Protein 6J9J (pdb70)

Solvent-accessible surface area: 14033 Å² total

Nearest PDB structures (foldseek):
  6j9j-assembly1_A  TM=1.004E+00  e=2.023E-54  Homo sapiens
  5jjy-assembly1_A  TM=1.003E+00  e=1.342E-52  Homo sapiens
  5jlb-assembly1_A  TM=1.003E+00  e=2.701E-52  Homo sapiens
  7lzd-assembly1_A  TM=9.833E-01  e=8.136E-48  Homo sapiens
  5lss-assembly1_A  TM=9.895E-01  e=6.816E-46  Homo sapiens

Structure (mmCIF, N/CA/C/O backbone):
data_6J9J
#
_entry.id   6J9J
#
_cell.length_a   61.112
_cell.length_b   77.014
_cell.length_c   77.412
_cell.angle_alpha   90.000
_cell.angle_beta   90.000
_cell.angle_gamma   90.000
#
_symmetry.space_group_name_H-M   'P 21 21 21'
#
loop_
_entity.id
_entity.type
_entity.pdbx_description
1 polymer 'Histone-lysine N-methyltransferase SETD2'
2 polymer H3.3S31phK36M(29-42)
3 non-polymer 'ZINC ION'
4 non-polymer S-ADENOSYL-L-HOMOCYSTEINE
5 non-polymer 'THIOCYANATE ION'
6 water water
#
loop_
_atom_site.group_PDB
_atom_site.id
_atom_site.type_symbol
_atom_site.label_atom_id
_atom_site.label_alt_id
_atom_site.label_comp_id
_atom_site.label_asym_id
_atom_site.label_entity_id
_atom_site.label_seq_id
_atom_site.pdbx_PDB_ins_code
_atom_site.Cartn_x
_atom_site.Cartn_y
_atom_site.Cartn_z
_atom_site.occupancy
_atom_site.B_iso_or_equiv
_atom_site.auth_seq_id
_atom_site.auth_comp_id
_atom_site.auth_asym_id
_atom_site.auth_atom_id
_atom_site.pdbx_PDB_model_num
ATOM 1 N N . PRO A 1 1 ? -20.999 -13.455 6.573 1.00 42.90 1447 PRO A N 1
ATOM 2 C CA . PRO A 1 1 ? -21.594 -13.040 5.298 1.00 41.64 1447 PRO A CA 1
ATOM 3 C C . PRO A 1 1 ? -20.640 -12.179 4.472 1.00 42.41 1447 PRO A C 1
ATOM 4 O O . PRO A 1 1 ? -19.978 -11.293 5.025 1.00 36.56 1447 PRO A O 1
ATOM 8 N N . SER A 1 2 ? -20.580 -12.439 3.166 1.00 38.21 1448 SER A N 1
ATOM 9 C CA . SER A 1 2 ? -19.716 -11.682 2.271 1.00 39.00 1448 SER A CA 1
ATOM 10 C C . SER A 1 2 ? -20.295 -11.726 0.862 1.00 41.49 1448 SER A C 1
ATOM 11 O O . SER A 1 2 ? -21.048 -12.636 0.504 1.00 40.35 1448 SER A O 1
ATOM 14 N N . CYS A 1 3 ? -19.944 -10.715 0.068 1.00 32.97 1449 CYS A N 1
ATOM 15 C CA . CYS A 1 3 ? -20.412 -10.613 -1.303 1.00 33.16 1449 CYS A CA 1
ATOM 16 C C . CYS A 1 3 ? -19.293 -10.044 -2.162 1.00 38.60 1449 CYS A C 1
ATOM 17 O O . CYS A 1 3 ? -18.358 -9.413 -1.662 1.00 33.24 1449 CYS A O 1
ATOM 20 N N . VAL A 1 4 ? -19.387 -10.283 -3.464 1.00 34.58 1450 VAL A N 1
ATOM 21 C CA . VAL A 1 4 ? -18.386 -9.809 -4.392 1.00 34.60 1450 VAL A CA 1
ATOM 22 C C . VAL A 1 4 ? -18.930 -8.619 -5.147 1.00 35.03 1450 VAL A C 1
ATOM 23 O O . VAL A 1 4 ? -20.119 -8.291 -5.093 1.00 34.56 1450 VAL A O 1
ATOM 27 N N . MET A 1 5 ? -18.053 -7.929 -5.880 1.00 34.38 1451 MET A N 1
ATOM 28 C CA . MET A 1 5 ? -18.427 -6.651 -6.464 1.00 38.72 1451 MET A CA 1
ATOM 29 C C . MET A 1 5 ? -19.545 -6.783 -7.495 1.00 35.86 1451 MET A C 1
ATOM 30 O O . MET A 1 5 ? -20.388 -5.887 -7.610 1.00 35.27 1451 MET A O 1
ATOM 35 N N . ASP A 1 6 ? -19.577 -7.884 -8.251 1.00 43.53 1452 ASP A N 1
ATOM 36 C CA . ASP A 1 6 ? -20.628 -8.061 -9.249 1.00 36.57 1452 ASP A CA 1
ATOM 37 C C . ASP A 1 6 ? -22.018 -8.181 -8.621 1.00 39.03 1452 ASP A C 1
ATOM 38 O O . ASP A 1 6 ? -23.016 -7.933 -9.304 1.00 37.28 1452 ASP A O 1
ATOM 43 N N . ASP A 1 7 ? -22.107 -8.533 -7.334 1.00 35.51 1453 ASP A N 1
ATOM 44 C CA . ASP A 1 7 ? -23.409 -8.623 -6.675 1.00 35.66 1453 ASP A CA 1
ATOM 45 C C . ASP A 1 7 ? -24.129 -7.279 -6.587 1.00 33.57 1453 ASP A C 1
ATOM 46 O O . ASP A 1 7 ? -25.353 -7.253 -6.412 1.00 38.14 1453 ASP A O 1
ATOM 51 N N . PHE A 1 8 ? -23.409 -6.165 -6.692 1.00 33.01 1454 PHE A N 1
ATOM 52 C CA . PHE A 1 8 ? -24.013 -4.846 -6.583 1.00 30.49 1454 PHE A CA 1
ATOM 53 C C . PHE A 1 8 ? -24.521 -4.308 -7.913 1.00 31.84 1454 PHE A C 1
ATOM 54 O O . PHE A 1 8 ? -25.068 -3.201 -7.948 1.00 31.21 1454 PHE A O 1
ATOM 62 N N . ARG A 1 9 ? -24.363 -5.074 -8.999 1.00 35.45 1455 ARG A N 1
ATOM 63 C CA . ARG A 1 9 ? -24.730 -4.631 -10.339 1.00 39.82 1455 ARG A CA 1
ATOM 64 C C . ARG A 1 9 ? -26.210 -4.807 -10.642 1.00 41.78 1455 ARG A C 1
ATOM 65 O O . ARG A 1 9 ? -26.720 -4.160 -11.564 1.00 39.91 1455 ARG A O 1
ATOM 73 N N . ASP A 1 10 ? -26.906 -5.659 -9.888 1.00 38.34 1456 ASP A N 1
ATOM 74 C CA . ASP A 1 10 ? -28.324 -5.932 -10.098 1.00 42.95 1456 ASP A CA 1
ATOM 75 C C . ASP A 1 10 ? -29.116 -5.386 -8.916 1.00 43.49 1456 ASP A C 1
ATOM 76 O O . ASP A 1 10 ? -29.124 -5.999 -7.837 1.00 42.12 1456 ASP A O 1
ATOM 81 N N . PRO A 1 11 ? -29.806 -4.251 -9.066 1.00 42.32 1457 PRO A N 1
ATOM 82 C CA . PRO A 1 11 ? -30.466 -3.641 -7.897 1.00 42.99 1457 PRO A CA 1
ATOM 83 C C . PRO A 1 11 ? -31.556 -4.498 -7.272 1.00 43.91 1457 PRO A C 1
ATOM 84 O O . PRO A 1 11 ? -31.702 -4.494 -6.042 1.00 42.75 1457 PRO A O 1
ATOM 88 N N . GLN A 1 12 ? -32.328 -5.242 -8.067 1.00 46.97 1458 GLN A N 1
ATOM 89 C CA . GLN A 1 12 ? -33.442 -5.991 -7.488 1.00 46.64 1458 GLN A CA 1
ATOM 90 C C . GLN A 1 12 ? -32.951 -7.183 -6.680 1.00 44.10 1458 GLN A C 1
ATOM 91 O O . GLN A 1 12 ? -33.452 -7.448 -5.579 1.00 48.83 1458 GLN A O 1
ATOM 97 N N . ARG A 1 13 ? -31.972 -7.922 -7.207 1.00 37.68 1459 ARG A N 1
ATOM 98 C CA . ARG A 1 13 ? -31.408 -9.039 -6.459 1.00 38.87 1459 ARG A CA 1
ATOM 99 C C . ARG A 1 13 ? -30.655 -8.548 -5.227 1.00 39.93 1459 ARG A C 1
ATOM 100 O O . ARG A 1 13 ? -30.696 -9.185 -4.169 1.00 37.09 1459 ARG A O 1
ATOM 108 N N . TRP A 1 14 ? -29.959 -7.417 -5.354 1.00 38.73 1460 TRP A N 1
ATOM 109 C CA . TRP A 1 14 ? -29.271 -6.819 -4.213 1.00 36.41 1460 TRP A CA 1
ATOM 110 C C . TRP A 1 14 ? -30.260 -6.479 -3.105 1.00 32.81 1460 TRP A C 1
ATOM 111 O O . TRP A 1 14 ? -30.068 -6.861 -1.945 1.00 35.83 1460 TRP A O 1
ATOM 122 N N . LYS A 1 15 ? -31.339 -5.775 -3.453 1.00 36.82 1461 LYS A N 1
ATOM 123 C CA . LYS A 1 15 ? -32.340 -5.408 -2.454 1.00 40.04 1461 LYS A CA 1
ATOM 124 C C . LYS A 1 15 ? -32.932 -6.628 -1.759 1.00 43.57 1461 LYS A C 1
ATOM 125 O O . LYS A 1 15 ? -33.258 -6.562 -0.568 1.00 44.66 1461 LYS A O 1
ATOM 131 N N . GLU A 1 16 ? -33.088 -7.744 -2.477 1.00 44.91 1462 GLU A N 1
ATOM 132 C CA . GLU A 1 16 ? -33.573 -8.962 -1.834 1.00 46.10 1462 GLU A CA 1
ATOM 133 C C . GLU A 1 16 ? -32.524 -9.539 -0.894 1.00 45.24 1462 GLU A C 1
ATOM 134 O O . GLU A 1 16 ? -32.840 -9.936 0.236 1.00 44.51 1462 GLU A O 1
ATOM 140 N N . CYS A 1 17 ? -31.269 -9.599 -1.345 1.00 38.36 1463 CYS A N 1
ATOM 141 C CA . CYS A 1 17 ? -30.205 -10.110 -0.491 1.00 38.87 1463 CYS A CA 1
ATOM 142 C C . CYS A 1 17 ? -30.058 -9.251 0.757 1.00 39.87 1463 CYS A C 1
ATOM 143 O O . CYS A 1 17 ? -29.802 -9.771 1.849 1.00 38.29 1463 CYS A O 1
ATOM 146 N N . ALA A 1 18 ? -30.231 -7.935 0.614 1.00 36.24 1464 ALA A N 1
ATOM 147 C CA . ALA A 1 18 ? -30.151 -7.044 1.766 1.00 39.38 1464 ALA A CA 1
ATOM 148 C C . ALA A 1 18 ? -31.238 -7.362 2.786 1.00 44.42 1464 ALA A C 1
ATOM 149 O O . ALA A 1 18 ? -30.997 -7.308 3.999 1.00 42.59 1464 ALA A O 1
ATOM 151 N N . LYS A 1 19 ? -32.435 -7.719 2.317 1.00 46.76 1465 LYS A N 1
ATOM 152 C CA . LYS A 1 19 ? -33.526 -7.999 3.246 1.00 48.51 1465 LYS A CA 1
ATOM 153 C C . LYS A 1 19 ? -33.251 -9.242 4.080 1.00 46.05 1465 LYS A C 1
ATOM 154 O O . LYS A 1 19 ? -33.755 -9.352 5.203 1.00 47.59 1465 LYS A O 1
ATOM 160 N N . GLN A 1 20 ? -32.449 -10.172 3.565 1.00 44.08 1466 GLN A N 1
ATOM 161 C CA . GLN A 1 20 ? -32.066 -11.363 4.309 1.00 47.73 1466 GLN A CA 1
ATOM 162 C C . GLN A 1 20 ? -30.705 -11.233 4.990 1.00 45.84 1466 GLN A C 1
ATOM 163 O O . GLN A 1 20 ? -30.155 -12.239 5.449 1.00 45.87 1466 GLN A O 1
ATOM 169 N N . GLY A 1 21 ? -30.146 -10.023 5.057 1.00 42.36 1467 GLY A N 1
ATOM 170 C CA . GLY A 1 21 ? -28.899 -9.817 5.770 1.00 38.54 1467 GLY A CA 1
ATOM 171 C C . GLY A 1 21 ? -27.663 -10.324 5.066 1.00 40.21 1467 GLY A C 1
ATOM 172 O O . GLY A 1 21 ? -26.619 -10.484 5.708 1.00 37.11 1467 GLY A O 1
ATOM 173 N N . LYS A 1 22 ? -27.743 -10.574 3.759 1.00 37.50 1468 LYS A N 1
ATOM 174 C CA . LYS A 1 22 ? -26.632 -11.120 2.990 1.00 36.90 1468 LYS A CA 1
ATOM 175 C C . LYS A 1 22 ? -25.836 -10.056 2.259 1.00 34.40 1468 LYS A C 1
ATOM 176 O O . LYS A 1 22 ? -24.756 -10.355 1.736 1.00 36.43 1468 LYS A O 1
ATOM 182 N N . MET A 1 23 ? -26.345 -8.838 2.197 1.00 36.83 1469 MET A N 1
ATOM 183 C CA . MET A 1 23 ? -25.666 -7.716 1.571 1.00 29.90 1469 MET A CA 1
ATOM 184 C C . MET A 1 23 ? -25.980 -6.484 2.397 1.00 31.95 1469 MET A C 1
ATOM 185 O O . MET A 1 23 ? -26.971 -6.446 3.125 1.00 31.27 1469 MET A O 1
ATOM 190 N N . PRO A 1 24 ? -25.131 -5.455 2.316 1.00 29.66 1470 PRO A N 1
ATOM 191 C CA . PRO A 1 24 ? -25.446 -4.203 3.008 1.00 27.90 1470 PRO A CA 1
ATOM 192 C C . PRO A 1 24 ? -26.638 -3.517 2.359 1.00 30.97 1470 PRO A C 1
ATOM 193 O O . PRO A 1 24 ? -27.098 -3.886 1.276 1.00 30.86 1470 PRO A O 1
ATOM 197 N N . CYS A 1 25 ? -27.145 -2.505 3.057 1.00 30.20 1471 CYS A N 1
ATOM 198 C CA . CYS A 1 25 ? -28.292 -1.745 2.579 1.00 31.41 1471 CYS A CA 1
ATOM 199 C C . CYS A 1 25 ? -28.017 -1.147 1.205 1.00 30.89 1471 CYS A C 1
ATOM 200 O O . CYS A 1 25 ? -26.876 -0.827 0.856 1.00 31.88 1471 CYS A O 1
ATOM 203 N N . TYR A 1 26 ? -29.082 -0.997 0.424 1.00 32.47 1472 TYR A N 1
ATOM 204 C CA . TYR A 1 26 ? -28.965 -0.498 -0.941 1.00 29.61 1472 TYR A CA 1
ATOM 205 C C . TYR A 1 26 ? -28.518 0.964 -0.963 1.00 28.90 1472 TYR A C 1
ATOM 206 O O . TYR A 1 26 ? -28.881 1.758 -0.091 1.00 28.91 1472 TYR A O 1
ATOM 215 N N . PHE A 1 27 ? -27.700 1.305 -1.959 1.00 29.50 1473 PHE A N 1
ATOM 216 C CA . PHE A 1 27 ? -27.366 2.684 -2.301 1.00 29.64 1473 PHE A CA 1
ATOM 217 C C . PHE A 1 27 ? -27.246 2.770 -3.819 1.00 29.55 1473 PHE A C 1
ATOM 218 O O . PHE A 1 27 ? -27.222 1.750 -4.511 1.00 30.02 1473 PHE A O 1
ATOM 226 N N . ASP A 1 28 ? -27.139 3.994 -4.340 1.00 25.56 1474 ASP A N 1
ATOM 227 C CA . ASP A 1 28 ? -27.028 4.196 -5.785 1.00 30.20 1474 ASP A CA 1
ATOM 228 C C . ASP A 1 28 ? -25.580 4.012 -6.218 1.00 29.76 1474 ASP A C 1
ATOM 229 O O . ASP A 1 28 ? -24.716 4.829 -5.882 1.00 29.24 1474 ASP A O 1
ATOM 234 N N . LEU A 1 29 ? -25.320 2.969 -7.002 1.00 26.13 1475 LEU A N 1
ATOM 235 C CA . LEU A 1 29 ? -23.972 2.670 -7.465 1.00 26.06 1475 LEU A CA 1
ATOM 236 C C . LEU A 1 29 ? -23.617 3.574 -8.647 1.00 29.93 1475 LEU A C 1
ATOM 237 O O . LEU A 1 29 ? -24.296 3.551 -9.681 1.00 32.06 1475 LEU A O 1
ATOM 242 N N . ILE A 1 30 ? -22.550 4.364 -8.507 1.00 23.03 1476 ILE A N 1
ATOM 243 C CA . ILE A 1 30 ? -22.114 5.272 -9.561 1.00 25.41 1476 ILE A CA 1
ATOM 244 C C . ILE A 1 30 ? -20.688 4.939 -9.990 1.00 27.81 1476 ILE A C 1
ATOM 245 O O . ILE A 1 30 ? -19.908 4.340 -9.245 1.00 30.43 1476 ILE A O 1
ATOM 250 N N . GLU A 1 31 ? -20.362 5.329 -11.226 1.00 32.28 1477 GLU A N 1
ATOM 251 C CA . GLU A 1 31 ? -19.057 5.067 -11.823 1.00 33.11 1477 GLU A CA 1
ATOM 252 C C . GLU A 1 31 ? -18.088 6.238 -11.697 1.00 32.77 1477 GLU A C 1
ATOM 253 O O . GLU A 1 31 ? -16.891 6.057 -11.953 1.00 34.33 1477 GLU A O 1
ATOM 259 N N . GLU A 1 32 ? -18.571 7.426 -11.340 1.00 31.09 1478 GLU A N 1
ATOM 260 C CA . GLU A 1 32 ? -17.704 8.584 -11.157 1.00 27.38 1478 GLU A CA 1
ATOM 261 C C . GLU A 1 32 ? -18.465 9.626 -10.349 1.00 24.79 1478 GLU A C 1
ATOM 262 O O . GLU A 1 32 ? -19.680 9.522 -10.162 1.00 25.86 1478 GLU A O 1
ATOM 268 N N . ASN A 1 33 ? -17.734 10.625 -9.859 1.00 22.50 1479 ASN A N 1
ATOM 269 C CA . ASN A 1 33 ? -18.345 11.620 -8.981 1.00 22.74 1479 ASN A CA 1
ATOM 270 C C . ASN A 1 33 ? -19.438 12.399 -9.698 1.00 26.21 1479 ASN A C 1
ATOM 271 O O . ASN A 1 33 ? -19.329 12.714 -10.888 1.00 25.82 1479 ASN A O 1
ATOM 276 N N . VAL A 1 34 ? -20.496 12.711 -8.954 1.00 25.29 1480 VAL A N 1
ATOM 277 C CA . VAL A 1 34 ? -21.621 13.514 -9.433 1.00 26.60 1480 VAL A CA 1
ATOM 278 C C . VAL A 1 34 ? -21.606 14.829 -8.663 1.00 26.97 1480 VAL A C 1
ATOM 279 O O . VAL A 1 34 ? -21.715 14.831 -7.431 1.00 27.91 1480 VAL A O 1
ATOM 283 N N . TYR A 1 35 ? -21.476 15.947 -9.378 1.00 25.55 1481 TYR A N 1
ATOM 284 C CA . TYR A 1 35 ? -21.428 17.265 -8.758 1.00 29.00 1481 TYR A CA 1
ATOM 285 C C . TYR A 1 35 ? -22.838 17.818 -8.586 1.00 31.97 1481 TYR A C 1
ATOM 286 O O . TYR A 1 35 ? -23.566 17.988 -9.567 1.00 32.82 1481 TYR A O 1
ATOM 295 N N . LEU A 1 36 ? -23.219 18.104 -7.339 1.00 30.22 1482 LEU A N 1
ATOM 296 C CA . LEU A 1 36 ? -24.497 18.767 -7.101 1.00 30.47 1482 LEU A CA 1
ATOM 297 C C . LEU A 1 36 ? -24.528 20.136 -7.765 1.00 33.42 1482 LEU A C 1
ATOM 298 O O . LEU A 1 36 ? -25.564 20.563 -8.290 1.00 37.04 1482 LEU A O 1
ATOM 303 N N . THR A 1 37 ? -23.400 20.835 -7.752 1.00 32.49 1483 THR A N 1
ATOM 304 C CA . THR A 1 37 ? -23.241 22.106 -8.447 1.00 38.31 1483 THR A CA 1
ATOM 305 C C . THR A 1 37 ? -21.971 22.015 -9.278 1.00 39.49 1483 THR A C 1
ATOM 306 O O . THR A 1 37 ? -20.873 21.901 -8.721 1.00 35.89 1483 THR A O 1
ATOM 310 N N . GLU A 1 38 ? -22.117 22.050 -10.601 1.00 39.92 1484 GLU A N 1
ATOM 311 C CA . GLU A 1 38 ? -20.947 22.025 -11.469 1.00 43.01 1484 GLU A CA 1
ATOM 312 C C . GLU A 1 38 ? -20.083 23.252 -11.214 1.00 41.94 1484 GLU A C 1
ATOM 313 O O . GLU A 1 38 ? -20.581 24.344 -10.933 1.00 41.06 1484 GLU A O 1
ATOM 319 N N . ARG A 1 39 ? -18.769 23.057 -11.289 1.00 40.23 1485 ARG A N 1
ATOM 320 C CA . ARG A 1 39 ? -17.804 24.101 -10.986 1.00 42.46 1485 ARG A CA 1
ATOM 321 C C . ARG A 1 39 ? -17.060 24.529 -12.247 1.00 48.09 1485 ARG A C 1
ATOM 322 O O . ARG A 1 39 ? -16.972 23.786 -13.229 1.00 51.00 1485 ARG A O 1
ATOM 330 N N . ALA A 1 40 ? -16.519 25.744 -12.201 1.00 51.18 1486 ALA A N 1
ATOM 331 C CA . ALA A 1 40 ? -15.687 26.265 -13.283 1.00 53.88 1486 ALA A CA 1
ATOM 332 C C . ALA A 1 40 ? -14.413 25.432 -13.430 1.00 55.98 1486 ALA A C 1
ATOM 333 O O . ALA A 1 40 ? -13.900 24.887 -12.449 1.00 55.78 1486 ALA A O 1
ATOM 335 N N . MET A 1 51 ? -2.065 17.525 -21.536 1.00 46.64 1497 MET A N 1
ATOM 336 C CA . MET A 1 51 ? -1.307 16.923 -20.417 1.00 51.90 1497 MET A CA 1
ATOM 337 C C . MET A 1 51 ? -0.841 15.542 -20.875 1.00 45.59 1497 MET A C 1
ATOM 338 O O . MET A 1 51 ? -1.241 14.562 -20.277 1.00 47.18 1497 MET A O 1
ATOM 343 N N . GLN A 1 52 ? -0.036 15.495 -21.930 1.00 46.02 1498 GLN A N 1
ATOM 344 C CA . GLN A 1 52 ? 0.475 14.217 -22.463 1.00 44.92 1498 GLN A CA 1
ATOM 345 C C . GLN A 1 52 ? 1.860 13.981 -21.874 1.00 43.04 1498 GLN A C 1
ATOM 346 O O . GLN A 1 52 ? 2.625 14.917 -21.787 1.00 43.84 1498 GLN A O 1
ATOM 352 N N . CYS A 1 53 ? 2.100 12.776 -21.397 1.00 32.31 1499 CYS A N 1
ATOM 353 C CA . CYS A 1 53 ? 3.399 12.457 -20.826 1.00 33.38 1499 CYS A CA 1
ATOM 354 C C . CYS A 1 53 ? 4.469 12.437 -21.920 1.00 33.30 1499 CYS A C 1
ATOM 355 O O . CYS A 1 53 ? 4.221 12.744 -23.090 1.00 37.44 1499 CYS A O 1
ATOM 358 N N . GLU A 1 54 ? 5.684 12.052 -21.532 1.00 35.73 1500 GLU A N 1
ATOM 359 C CA . GLU A 1 54 ? 6.808 12.007 -22.458 1.00 40.04 1500 GLU A CA 1
ATOM 360 C C . GLU A 1 54 ? 7.352 10.598 -22.629 1.00 36.63 1500 GLU A C 1
ATOM 361 O O . GLU A 1 54 ? 8.505 10.430 -23.032 1.00 38.38 1500 GLU A O 1
ATOM 367 N N . CYS A 1 55 ? 6.548 9.579 -22.336 1.00 34.37 1501 CYS A N 1
ATOM 368 C CA . CYS A 1 55 ? 7.010 8.208 -22.473 1.00 32.76 1501 CYS A CA 1
ATOM 369 C C . CYS A 1 55 ? 7.166 7.855 -23.943 1.00 35.49 1501 CYS A C 1
ATOM 370 O O . CYS A 1 55 ? 6.374 8.283 -24.787 1.00 36.21 1501 CYS A O 1
ATOM 373 N N . THR A 1 56 ? 8.192 7.069 -24.245 1.00 41.16 1502 THR A N 1
ATOM 374 C CA . THR A 1 56 ? 8.391 6.602 -25.613 1.00 40.80 1502 THR A CA 1
ATOM 375 C C . THR A 1 56 ? 7.470 5.415 -25.880 1.00 37.56 1502 THR A C 1
ATOM 376 O O . THR A 1 56 ? 7.440 4.473 -25.082 1.00 41.34 1502 THR A O 1
ATOM 380 N N . PRO A 1 57 ? 6.703 5.432 -26.970 1.00 36.94 1503 PRO A N 1
ATOM 381 C CA . PRO A 1 57 ? 5.761 4.331 -27.227 1.00 35.27 1503 PRO A CA 1
ATOM 382 C C . PRO A 1 57 ? 6.480 2.994 -27.301 1.00 42.26 1503 PRO A C 1
ATOM 383 O O . PRO A 1 57 ? 7.521 2.864 -27.949 1.00 38.95 1503 PRO A O 1
ATOM 387 N N . LEU A 1 58 ? 5.917 2.001 -26.616 1.00 37.12 1504 LEU A N 1
ATOM 388 C CA . LEU A 1 58 ? 6.424 0.642 -26.723 1.00 41.58 1504 LEU A CA 1
ATOM 389 C C . LEU A 1 58 ? 6.212 0.118 -28.137 1.00 43.83 1504 LEU A C 1
ATOM 390 O O . LEU A 1 58 ? 5.192 0.398 -28.775 1.00 41.22 1504 LEU A O 1
ATOM 395 N N . SER A 1 59 ? 7.186 -0.641 -28.627 1.00 43.82 1505 SER A N 1
ATOM 396 C CA . SER A 1 59 ? 7.002 -1.386 -29.859 1.00 46.84 1505 SER A CA 1
ATOM 397 C C . SER A 1 59 ? 6.126 -2.609 -29.595 1.00 44.67 1505 SER A C 1
ATOM 398 O O . SER A 1 59 ? 5.891 -3.006 -28.450 1.00 42.04 1505 SER A O 1
ATOM 401 N N . LYS A 1 60 ? 5.651 -3.227 -30.681 1.00 47.50 1506 LYS A N 1
ATOM 402 C CA . LYS A 1 60 ? 4.826 -4.419 -30.520 1.00 46.12 1506 LYS A CA 1
ATOM 403 C C . LYS A 1 60 ? 5.609 -5.553 -29.870 1.00 44.22 1506 LYS A C 1
ATOM 404 O O . LYS A 1 60 ? 5.035 -6.354 -29.124 1.00 42.38 1506 LYS A O 1
ATOM 410 N N . ASP A 1 61 ? 6.923 -5.610 -30.095 1.00 46.11 1507 ASP A N 1
ATOM 411 C CA . ASP A 1 61 ? 7.720 -6.666 -29.477 1.00 47.23 1507 ASP A CA 1
ATOM 412 C C . ASP A 1 61 ? 7.931 -6.410 -27.989 1.00 44.92 1507 ASP A C 1
ATOM 413 O O . ASP A 1 61 ? 7.956 -7.354 -27.188 1.00 42.13 1507 ASP A O 1
ATOM 418 N N . GLU A 1 62 ? 8.087 -5.145 -27.596 1.00 41.62 1508 GLU A N 1
ATOM 419 C CA . GLU A 1 62 ? 8.189 -4.845 -26.172 1.00 43.56 1508 GLU A CA 1
ATOM 420 C C . GLU A 1 62 ? 6.877 -5.141 -25.458 1.00 41.24 1508 GLU A C 1
ATOM 421 O O . GLU A 1 62 ? 6.878 -5.684 -24.348 1.00 38.89 1508 GLU A O 1
ATOM 427 N N . ARG A 1 63 ? 5.748 -4.797 -26.087 1.00 41.08 1509 ARG A N 1
ATOM 428 C CA . ARG A 1 63 ? 4.443 -5.173 -25.550 1.00 38.92 1509 ARG A CA 1
ATOM 429 C C . ARG A 1 63 ? 4.348 -6.683 -25.358 1.00 37.82 1509 ARG A C 1
ATOM 430 O O . ARG A 1 63 ? 3.900 -7.165 -24.309 1.00 38.03 1509 ARG A O 1
ATOM 438 N N . ALA A 1 64 ? 4.791 -7.450 -26.359 1.00 41.36 1510 ALA A N 1
ATOM 439 C CA . ALA A 1 64 ? 4.685 -8.903 -26.281 1.00 36.47 1510 ALA A CA 1
ATOM 440 C C . ALA A 1 64 ? 5.600 -9.490 -25.216 1.00 39.41 1510 ALA A C 1
ATOM 441 O O . ALA A 1 64 ? 5.265 -10.518 -24.615 1.00 40.18 1510 ALA A O 1
ATOM 443 N N . GLN A 1 65 ? 6.751 -8.862 -24.965 1.00 44.95 1511 GLN A N 1
ATOM 444 C CA . GLN A 1 65 ? 7.686 -9.377 -23.970 1.00 45.60 1511 GLN A CA 1
ATOM 445 C C . GLN A 1 65 ? 7.339 -8.969 -22.547 1.00 46.05 1511 GLN A C 1
ATOM 446 O O . GLN A 1 65 ? 8.069 -9.339 -21.621 1.00 51.58 1511 GLN A O 1
ATOM 452 N N . GLY A 1 66 ? 6.260 -8.226 -22.342 1.00 44.16 1512 GLY A N 1
ATOM 453 C CA . GLY A 1 66 ? 5.801 -7.920 -21.007 1.00 41.73 1512 GLY A CA 1
ATOM 454 C C . GLY A 1 66 ? 6.220 -6.579 -20.451 1.00 43.80 1512 GLY A C 1
ATOM 455 O O . GLY A 1 66 ? 5.995 -6.333 -19.261 1.00 37.56 1512 GLY A O 1
ATOM 456 N N . GLU A 1 67 ? 6.817 -5.708 -21.262 1.00 40.13 1513 GLU A N 1
ATOM 457 C CA . GLU A 1 67 ? 7.175 -4.381 -20.784 1.00 41.22 1513 GLU A CA 1
ATOM 458 C C . GLU A 1 67 ? 5.920 -3.572 -20.475 1.00 36.62 1513 GLU A C 1
ATOM 459 O O . GLU A 1 67 ? 4.881 -3.727 -21.121 1.00 35.82 1513 GLU A O 1
ATOM 465 N N . ILE A 1 68 ? 6.026 -2.708 -19.466 1.00 34.61 1514 ILE A N 1
ATOM 466 C CA . ILE A 1 68 ? 4.910 -1.894 -19.000 1.00 30.45 1514 ILE A CA 1
ATOM 467 C C . ILE A 1 68 ? 4.920 -0.557 -19.721 1.00 31.86 1514 ILE A C 1
ATOM 468 O O . ILE A 1 68 ? 5.972 0.072 -19.880 1.00 31.29 1514 ILE A O 1
ATOM 473 N N . ALA A 1 69 ? 3.745 -0.114 -20.155 1.00 29.76 1515 ALA A N 1
ATOM 474 C CA . ALA A 1 69 ? 3.602 1.203 -20.758 1.00 27.14 1515 ALA A CA 1
ATOM 475 C C . ALA A 1 69 ? 3.200 2.203 -19.680 1.00 26.46 1515 ALA A C 1
ATOM 476 O O . ALA A 1 69 ? 2.235 1.971 -18.946 1.00 26.86 1515 ALA A O 1
ATOM 478 N N . CYS A 1 70 ? 3.918 3.308 -19.601 1.00 24.69 1516 CYS A N 1
ATOM 479 C CA . CYS A 1 70 ? 3.632 4.367 -18.613 1.00 26.03 1516 CYS A CA 1
ATOM 480 C C . CYS A 1 70 ? 3.727 3.790 -17.202 1.00 27.99 1516 CYS A C 1
ATOM 481 O O . CYS A 1 70 ? 2.823 3.928 -16.422 1.00 25.39 1516 CYS A O 1
ATOM 484 N N . GLY A 1 71 ? 4.875 3.210 -16.917 1.00 30.00 1517 GLY A N 1
ATOM 485 C CA . GLY A 1 71 ? 5.147 2.607 -15.612 1.00 30.00 1517 GLY A CA 1
ATOM 486 C C . GLY A 1 71 ? 5.671 3.595 -14.594 1.00 30.00 1517 GLY A C 1
ATOM 487 O O . GLY A 1 71 ? 5.312 4.736 -14.619 1.00 30.00 1517 GLY A O 1
ATOM 488 N N . GLU A 1 72 ? 6.611 3.145 -13.781 1.00 32.57 1518 GLU A N 1
ATOM 489 C CA . GLU A 1 72 ? 7.175 3.943 -12.667 1.00 39.98 1518 GLU A CA 1
ATOM 490 C C . GLU A 1 72 ? 7.859 5.238 -13.125 1.00 37.67 1518 GLU A C 1
ATOM 491 O O . GLU A 1 72 ? 7.918 6.132 -12.328 1.00 41.23 1518 GLU A O 1
ATOM 497 N N . ASP A 1 73 ? 8.360 5.320 -14.348 1.00 33.94 1519 ASP A N 1
ATOM 498 C CA . ASP A 1 73 ? 9.049 6.539 -14.816 1.00 36.71 1519 ASP A CA 1
ATOM 499 C C . ASP A 1 73 ? 8.123 7.475 -15.594 1.00 32.76 1519 ASP A C 1
ATOM 500 O O . ASP A 1 73 ? 8.627 8.442 -16.061 1.00 36.67 1519 ASP A O 1
ATOM 505 N N . CYS A 1 74 ? 6.840 7.168 -15.744 1.00 31.06 1520 CYS A N 1
ATOM 506 C CA . CYS A 1 74 ? 5.936 8.066 -16.449 1.00 28.77 1520 CYS A CA 1
ATOM 507 C C . CYS A 1 74 ? 5.821 9.396 -15.713 1.00 29.52 1520 CYS A C 1
ATOM 508 O O . CYS A 1 74 ? 5.565 9.428 -14.508 1.00 28.38 1520 CYS A O 1
ATOM 511 N N . LEU A 1 75 ? 6.000 10.496 -16.448 1.00 30.73 1521 LEU A N 1
ATOM 512 C CA . LEU A 1 75 ? 5.938 11.814 -15.824 1.00 30.50 1521 LEU A CA 1
ATOM 513 C C . LEU A 1 75 ? 4.553 12.114 -15.258 1.00 30.21 1521 LEU A C 1
ATOM 514 O O . LEU A 1 75 ? 4.438 12.741 -14.201 1.00 29.48 1521 LEU A O 1
ATOM 519 N N . ASN A 1 76 ? 3.486 11.671 -15.932 1.00 27.70 1522 ASN A N 1
ATOM 520 C CA . ASN A 1 76 ? 2.144 11.903 -15.396 1.00 24.53 1522 ASN A CA 1
ATOM 521 C C . ASN A 1 76 ? 1.922 11.108 -14.114 1.00 22.41 1522 ASN A C 1
ATOM 522 O O . ASN A 1 76 ? 1.455 11.652 -13.101 1.00 22.56 1522 ASN A O 1
ATOM 527 N N . ARG A 1 77 ? 2.250 9.812 -14.146 1.00 22.15 1523 ARG A N 1
ATOM 528 C CA . ARG A 1 77 ? 2.092 8.962 -12.969 1.00 21.40 1523 ARG A CA 1
ATOM 529 C C . ARG A 1 77 ? 2.848 9.535 -11.772 1.00 25.50 1523 ARG A C 1
ATOM 530 O O . ARG A 1 77 ? 2.328 9.558 -10.651 1.00 24.76 1523 ARG A O 1
ATOM 538 N N . LEU A 1 78 ? 4.065 10.036 -12.004 1.00 26.51 1524 LEU A N 1
ATOM 539 C CA . LEU A 1 78 ? 4.874 10.571 -10.913 1.00 26.92 1524 LEU A CA 1
ATOM 540 C C . LEU A 1 78 ? 4.204 11.757 -10.226 1.00 26.44 1524 LEU A C 1
ATOM 541 O O . LEU A 1 78 ? 4.381 11.956 -9.015 1.00 29.75 1524 LEU A O 1
ATOM 546 N N . LEU A 1 79 ? 3.418 12.539 -10.963 1.00 23.46 1525 LEU A N 1
ATOM 547 C CA . LEU A 1 79 ? 2.689 13.670 -10.404 1.00 25.71 1525 LEU A CA 1
ATOM 548 C C . LEU A 1 79 ? 1.238 13.326 -10.079 1.00 23.75 1525 LEU A C 1
ATOM 549 O O . LEU A 1 79 ? 0.430 14.231 -9.851 1.00 20.90 1525 LEU A O 1
ATOM 554 N N . MET A 1 80 ? 0.903 12.035 -10.041 1.00 21.18 1526 MET A N 1
ATOM 555 C CA . MET A 1 80 ? -0.458 11.581 -9.736 1.00 20.35 1526 MET A CA 1
ATOM 556 C C . MET A 1 80 ? -1.469 12.215 -10.693 1.00 20.42 1526 MET A C 1
ATOM 557 O O . MET A 1 80 ? -2.526 12.721 -10.305 1.00 20.16 1526 MET A O 1
ATOM 562 N N . ILE A 1 81 ? -1.124 12.152 -11.977 1.00 17.70 1527 ILE A N 1
ATOM 563 C CA . ILE A 1 81 ? -1.976 12.570 -13.085 1.00 18.02 1527 ILE A CA 1
ATOM 564 C C . ILE A 1 81 ? -2.172 11.358 -13.982 1.00 19.10 1527 ILE A C 1
ATOM 565 O O . ILE A 1 81 ? -1.190 10.707 -14.350 1.00 20.75 1527 ILE A O 1
ATOM 570 N N . GLU A 1 82 ? -3.420 11.054 -14.329 1.00 18.99 1528 GLU A N 1
ATOM 571 C CA . GLU A 1 82 ? -3.664 9.942 -15.241 1.00 18.64 1528 GLU A CA 1
ATOM 572 C C . GLU A 1 82 ? -3.548 10.408 -16.684 1.00 19.98 1528 GLU A C 1
ATOM 573 O O . GLU A 1 82 ? -3.802 11.575 -17.002 1.00 19.23 1528 GLU A O 1
ATOM 579 N N . CYS A 1 83 ? -3.181 9.473 -17.558 1.00 19.38 1529 CYS A N 1
ATOM 580 C CA . CYS A 1 83 ? -3.128 9.749 -18.984 1.00 21.83 1529 CYS A CA 1
ATOM 581 C C . CYS A 1 83 ? -4.527 9.722 -19.594 1.00 22.69 1529 CYS A C 1
ATOM 582 O O . CYS A 1 83 ? -5.478 9.187 -19.016 1.00 21.27 1529 CYS A O 1
ATOM 585 N N . SER A 1 84 ? -4.645 10.339 -20.771 1.00 21.93 1530 SER A N 1
ATOM 586 C CA . SER A 1 84 ? -5.890 10.364 -21.527 1.00 24.12 1530 SER A CA 1
ATOM 587 C C . SER A 1 84 ? -5.823 9.362 -22.669 1.00 21.51 1530 SER A C 1
ATOM 588 O O . SER A 1 84 ? -4.820 8.677 -22.859 1.00 21.04 1530 SER A O 1
ATOM 591 N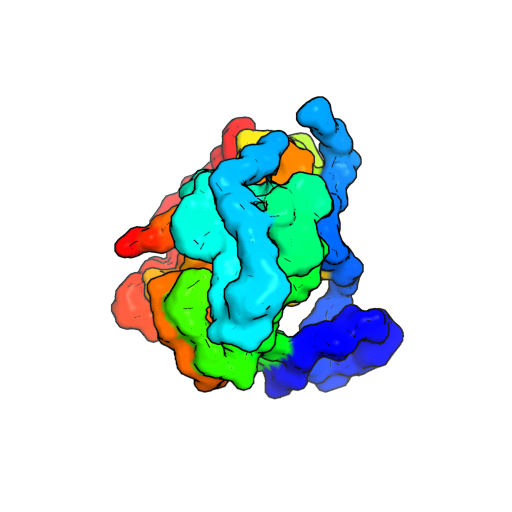 N . SER A 1 85 ? -6.902 9.326 -23.467 1.00 21.57 1531 SER A N 1
ATOM 592 C CA . SER A 1 85 ? -6.925 8.491 -24.667 1.00 26.17 1531 SER A CA 1
ATOM 593 C C . SER A 1 85 ? -5.822 8.864 -25.647 1.00 27.90 1531 SER A C 1
ATOM 594 O O . SER A 1 85 ? -5.454 8.038 -26.492 1.00 26.45 1531 SER A O 1
ATOM 597 N N . ARG A 1 86 ? -5.278 10.077 -25.553 1.00 26.28 1532 ARG A N 1
ATOM 598 C CA . ARG A 1 86 ? -4.246 10.526 -26.476 1.00 32.55 1532 ARG A CA 1
ATOM 599 C C . ARG A 1 86 ? -2.834 10.202 -26.003 1.00 30.83 1532 ARG A C 1
ATOM 600 O O . ARG A 1 86 ? -1.866 10.715 -26.582 1.00 29.32 1532 ARG A O 1
ATOM 608 N N . CYS A 1 87 ? -2.694 9.363 -24.980 1.00 27.50 1533 CYS A N 1
ATOM 609 C CA . CYS A 1 87 ? -1.374 8.973 -24.510 1.00 27.02 1533 CYS A CA 1
ATOM 610 C C . CYS A 1 87 ? -0.568 8.362 -25.657 1.00 27.93 1533 CYS A C 1
ATOM 611 O O . CYS A 1 87 ? -1.123 7.626 -26.476 1.00 26.77 1533 CYS A O 1
ATOM 614 N N . PRO A 1 88 ? 0.734 8.643 -25.736 1.00 28.97 1534 PRO A N 1
ATOM 615 C CA . PRO A 1 88 ? 1.557 8.031 -26.799 1.00 28.12 1534 PRO A CA 1
ATOM 616 C C . PRO A 1 88 ? 1.562 6.510 -26.780 1.00 30.87 1534 PRO A C 1
ATOM 617 O O . PRO A 1 88 ? 1.834 5.895 -27.819 1.00 32.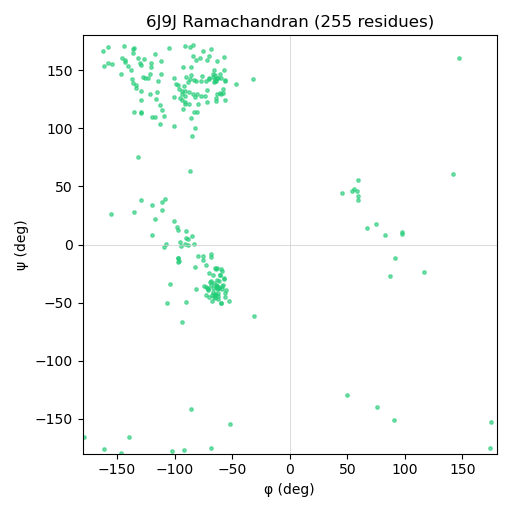77 1534 PRO A O 1
ATOM 621 N N . ASN A 1 89 ? 1.262 5.882 -25.645 1.00 28.83 1535 ASN A N 1
ATOM 622 C CA . ASN A 1 89 ? 1.140 4.434 -25.576 1.00 26.95 1535 ASN A CA 1
ATOM 623 C C . ASN A 1 89 ? -0.278 3.951 -25.837 1.00 25.85 1535 ASN A C 1
ATOM 624 O O . ASN A 1 89 ? -0.525 2.744 -25.774 1.00 28.33 1535 ASN A O 1
ATOM 629 N N . GLY A 1 90 ? -1.205 4.868 -26.105 1.00 26.88 1536 GLY A N 1
ATOM 630 C CA . GLY A 1 90 ? -2.558 4.505 -26.502 1.00 23.71 1536 GLY A CA 1
ATOM 631 C C . GLY A 1 90 ? -3.196 3.474 -25.595 1.00 30.13 1536 GLY A C 1
ATOM 632 O O . GLY A 1 90 ? -3.206 3.608 -24.362 1.00 25.74 1536 GLY A O 1
ATOM 633 N N . ASP A 1 91 ? -3.725 2.419 -26.219 1.00 25.08 1537 ASP A N 1
ATOM 634 C CA . ASP A 1 91 ? -4.436 1.379 -25.483 1.00 24.83 1537 ASP A CA 1
ATOM 635 C C . ASP A 1 91 ? -3.567 0.751 -24.406 1.00 25.84 1537 ASP A C 1
ATOM 636 O O . ASP A 1 91 ? -4.094 0.256 -23.404 1.00 29.00 1537 ASP A O 1
ATOM 641 N N . TYR A 1 92 ? -2.264 0.729 -24.608 1.00 25.28 1538 TYR A N 1
ATOM 642 C CA . TYR A 1 92 ? -1.372 0.020 -23.661 1.00 27.34 1538 TYR A CA 1
ATOM 643 C C . TYR A 1 92 ? -1.151 0.788 -22.350 1.00 23.07 1538 TYR A C 1
ATOM 644 O O . TYR A 1 92 ? -0.639 0.210 -21.429 1.00 22.70 1538 TYR A O 1
ATOM 653 N N . CYS A 1 93 ? -1.521 2.054 -22.292 1.00 25.68 1539 CYS A N 1
ATOM 654 C CA . CYS A 1 93 ? -1.175 2.854 -21.119 1.00 23.78 1539 CYS A CA 1
ATOM 655 C C . CYS A 1 93 ? -1.695 2.210 -19.840 1.00 21.84 1539 CYS A C 1
ATOM 656 O O . CYS A 1 93 ? -2.894 1.951 -19.715 1.00 23.29 1539 CYS A O 1
ATOM 659 N N . SER A 1 94 ? -0.791 1.959 -18.885 1.00 20.92 1540 SER A N 1
ATOM 660 C CA . SER A 1 94 ? -1.156 1.389 -17.595 1.00 22.82 1540 SER A CA 1
ATOM 661 C C . SER A 1 94 ? -1.477 2.460 -16.563 1.00 21.22 1540 SER A C 1
ATOM 662 O O . SER A 1 94 ? -1.701 2.134 -15.388 1.00 21.13 1540 SER A O 1
ATOM 665 N N . ASN A 1 95 ? -1.508 3.722 -16.976 1.00 21.17 1541 ASN A N 1
ATOM 666 C CA . ASN A 1 95 ? -1.737 4.858 -16.089 1.00 20.68 1541 ASN A CA 1
ATOM 667 C C . ASN A 1 95 ? -3.119 5.468 -16.322 1.00 19.92 1541 ASN A C 1
ATOM 668 O O . ASN A 1 95 ? -3.295 6.688 -16.305 1.00 21.42 1541 ASN A O 1
ATOM 673 N N . ARG A 1 96 ? -4.122 4.614 -16.557 1.00 18.08 1542 ARG A N 1
ATOM 674 C CA . ARG A 1 96 ? -5.507 5.056 -16.674 1.00 19.20 1542 ARG A CA 1
ATOM 675 C C . ARG A 1 96 ? -6.412 4.225 -15.758 1.00 18.51 1542 ARG A C 1
ATOM 676 O O . ARG A 1 96 ? -7.562 3.927 -16.090 1.00 20.17 1542 ARG A O 1
ATOM 684 N N . ARG A 1 97 ? -5.910 3.891 -14.563 1.00 18.98 1543 ARG A N 1
ATOM 685 C CA . ARG A 1 97 ? -6.594 2.942 -13.677 1.00 18.83 1543 ARG A CA 1
ATOM 686 C C . ARG A 1 97 ? -7.940 3.465 -13.190 1.00 20.41 1543 ARG A C 1
ATOM 687 O O . ARG A 1 97 ? -8.916 2.706 -13.128 1.00 19.39 1543 ARG A O 1
ATOM 695 N N . PHE A 1 98 ? -8.009 4.747 -12.808 1.00 19.46 1544 PHE A N 1
ATOM 696 C CA . PHE A 1 98 ? -9.283 5.309 -12.362 1.00 19.68 1544 PHE A CA 1
ATOM 697 C C . PHE A 1 98 ? -10.300 5.268 -13.492 1.00 21.50 1544 PHE A C 1
ATOM 698 O O . PHE A 1 98 ? -11.468 4.903 -13.292 1.00 20.23 1544 PHE A O 1
ATOM 706 N N . GLN A 1 99 ? -9.864 5.650 -14.692 1.00 17.79 1545 GLN A N 1
ATOM 707 C CA . GLN A 1 99 ? -10.786 5.769 -15.812 1.00 17.77 1545 GLN A CA 1
ATOM 708 C C . GLN A 1 99 ? -11.259 4.401 -16.282 1.00 21.16 1545 GLN A C 1
ATOM 709 O O . GLN A 1 99 ? -12.434 4.230 -16.628 1.00 21.32 1545 GLN A O 1
ATOM 715 N N . ARG A 1 100 ? -10.358 3.428 -16.295 1.00 19.08 1546 ARG A N 1
ATOM 716 C CA . ARG A 1 100 ? -10.668 2.085 -16.767 1.00 21.29 1546 ARG A CA 1
ATOM 717 C C . ARG A 1 100 ? -11.214 1.176 -15.662 1.00 19.96 1546 ARG A C 1
ATOM 718 O O . ARG A 1 100 ? -11.440 -0.014 -15.913 1.00 21.39 1546 ARG A O 1
ATOM 726 N N . LYS A 1 101 ? -11.440 1.711 -14.458 1.00 19.82 1547 LYS A N 1
ATOM 727 C CA . LYS A 1 101 ? -11.995 0.952 -13.335 1.00 22.82 1547 LYS A CA 1
ATOM 728 C C . LYS A 1 101 ? -11.175 -0.309 -13.067 1.00 24.49 1547 LYS A C 1
ATOM 729 O O . LYS A 1 101 ? -11.707 -1.401 -12.861 1.00 23.29 1547 LYS A O 1
ATOM 735 N N . GLN A 1 102 ? -9.855 -0.141 -13.056 1.00 20.11 1548 GLN A N 1
ATOM 736 C CA . GLN A 1 102 ? -8.941 -1.268 -12.856 1.00 19.76 1548 GLN A CA 1
ATOM 737 C C . GLN A 1 102 ? -8.723 -1.506 -11.361 1.00 22.89 1548 GLN A C 1
ATOM 738 O O . GLN A 1 102 ? -7.626 -1.384 -10.823 1.00 21.92 1548 GLN A O 1
ATOM 744 N N . HIS A 1 103 ? -9.817 -1.857 -10.698 1.00 22.75 1549 HIS A N 1
ATOM 745 C CA . HIS A 1 103 ? -9.783 -1.939 -9.247 1.00 24.23 1549 HIS A CA 1
ATOM 746 C C . HIS A 1 103 ? -9.240 -3.291 -8.785 1.00 24.68 1549 HIS A C 1
ATOM 747 O O . HIS A 1 103 ? -9.165 -4.266 -9.547 1.00 23.52 1549 HIS A O 1
ATOM 754 N N . ALA A 1 104 ? -8.824 -3.322 -7.523 1.00 20.55 1550 ALA A N 1
ATOM 755 C CA . ALA A 1 104 ? -8.316 -4.539 -6.908 1.00 22.97 1550 ALA A CA 1
ATOM 756 C C . ALA A 1 104 ? -9.446 -5.544 -6.699 1.00 25.10 1550 ALA A C 1
ATOM 757 O O . ALA A 1 104 ? -10.631 -5.204 -6.723 1.00 24.87 1550 ALA A O 1
ATOM 759 N N . ASP A 1 105 ? -9.057 -6.801 -6.492 1.00 27.29 1551 ASP A N 1
ATOM 760 C CA . ASP A 1 105 ? -10.014 -7.876 -6.244 1.00 27.51 1551 ASP A CA 1
ATOM 761 C C . ASP A 1 105 ? -10.391 -7.842 -4.770 1.00 26.82 1551 ASP A C 1
ATOM 762 O O . ASP A 1 105 ? -9.639 -8.311 -3.913 1.00 25.76 1551 ASP A O 1
ATOM 767 N N . VAL A 1 106 ? -11.550 -7.256 -4.459 1.00 26.47 1552 VAL A N 1
ATOM 768 C CA . VAL A 1 106 ? -11.975 -7.096 -3.071 1.00 24.05 1552 VAL A CA 1
ATOM 769 C C . VAL A 1 106 ? -13.399 -7.606 -2.909 1.00 25.10 1552 VAL A C 1
ATOM 770 O O . VAL A 1 106 ? -14.186 -7.649 -3.858 1.00 26.72 1552 VAL A O 1
ATOM 774 N N . GLU A 1 107 ? -13.719 -7.982 -1.671 1.00 22.84 1553 GLU A N 1
ATOM 775 C CA . GLU A 1 107 ? -15.025 -8.472 -1.260 1.00 25.24 1553 GLU A CA 1
ATOM 776 C C . GLU A 1 107 ? -15.572 -7.565 -0.168 1.00 21.29 1553 GLU A C 1
ATOM 777 O O . GLU A 1 107 ? -14.803 -6.968 0.593 1.00 24.09 1553 GLU A O 1
ATOM 783 N N . VAL A 1 108 ? -16.895 -7.484 -0.069 1.00 20.83 1554 VAL A N 1
ATOM 784 C CA . VAL A 1 108 ? -17.556 -6.728 0.998 1.00 21.17 1554 VAL A CA 1
ATOM 785 C C . VAL A 1 108 ? -18.011 -7.719 2.066 1.00 24.68 1554 VAL A C 1
ATOM 786 O O . VAL A 1 108 ? -18.692 -8.706 1.755 1.00 27.51 1554 VAL A O 1
ATOM 790 N N . ILE A 1 109 ? -17.626 -7.467 3.327 1.00 22.53 1555 ILE A N 1
ATOM 791 C CA . ILE A 1 109 ? -17.819 -8.423 4.411 1.00 23.17 1555 ILE A CA 1
ATOM 792 C C . ILE A 1 109 ? -18.496 -7.746 5.597 1.00 24.71 1555 ILE A C 1
ATOM 793 O O . ILE A 1 109 ? -18.374 -6.536 5.803 1.00 21.75 1555 ILE A O 1
ATOM 798 N N . LEU A 1 110 ? -19.196 -8.549 6.392 1.00 23.21 1556 LEU A N 1
ATOM 799 C CA . LEU A 1 110 ? -19.821 -8.065 7.618 1.00 23.46 1556 LEU A CA 1
ATOM 800 C C . LEU A 1 110 ? -18.855 -8.246 8.780 1.00 25.28 1556 LEU A C 1
ATOM 801 O O . LEU A 1 110 ? -18.434 -9.371 9.071 1.00 28.36 1556 LEU A O 1
ATOM 806 N N . THR A 1 111 ? -18.508 -7.145 9.443 1.00 22.43 1557 THR A N 1
ATOM 807 C CA . THR A 1 111 ? -17.618 -7.180 10.593 1.00 22.75 1557 THR A CA 1
ATOM 808 C C . THR A 1 111 ? -18.430 -7.337 11.877 1.00 22.35 1557 THR A C 1
ATOM 809 O O . THR A 1 111 ? -19.656 -7.225 11.880 1.00 22.46 1557 THR A O 1
ATOM 813 N N . GLU A 1 112 ? -17.722 -7.568 12.988 1.00 21.81 1558 GLU A N 1
ATOM 814 C CA . GLU A 1 112 ? -18.411 -7.888 14.234 1.00 27.91 1558 GLU A CA 1
ATOM 815 C C . GLU A 1 112 ? -19.105 -6.671 14.821 1.00 22.69 1558 GLU A C 1
ATOM 816 O O . GLU A 1 112 ? -20.193 -6.794 15.394 1.00 24.51 1558 GLU A O 1
ATOM 822 N N . LYS A 1 113 ? -18.500 -5.484 14.709 1.00 23.13 1559 LYS A N 1
ATOM 823 C CA . LYS A 1 113 ? -19.218 -4.312 15.199 1.00 21.74 1559 LYS A CA 1
ATOM 824 C C . LYS A 1 113 ? -18.791 -3.002 14.550 1.00 24.66 1559 LYS A C 1
ATOM 825 O O . LYS A 1 113 ? -18.948 -1.934 15.149 1.00 23.20 1559 LYS A O 1
ATOM 831 N N . LYS A 1 114 ? -18.276 -3.047 13.329 1.00 20.05 1560 LYS A N 1
ATOM 832 C CA . LYS A 1 114 ? -18.053 -1.807 12.586 1.00 20.60 1560 LYS A CA 1
ATOM 833 C C . LYS A 1 114 ? -19.037 -1.622 11.448 1.00 23.33 1560 LYS A C 1
ATOM 834 O O . LYS A 1 114 ? -18.965 -0.606 10.750 1.00 22.43 1560 LYS A O 1
ATOM 840 N N . GLY A 1 115 ? -19.965 -2.561 11.254 1.00 20.14 1561 GLY A N 1
ATOM 841 C CA . GLY A 1 115 ? -20.802 -2.584 10.070 1.00 23.47 1561 GLY A CA 1
ATOM 842 C C . GLY A 1 115 ? -20.157 -3.423 8.981 1.00 24.03 1561 GLY A C 1
ATOM 843 O O . GLY A 1 115 ? -19.406 -4.355 9.285 1.00 23.03 1561 GLY A O 1
ATOM 844 N N . TRP A 1 116 ? -20.426 -3.108 7.720 1.00 20.05 1562 TRP A N 1
ATOM 845 C CA . TRP A 1 116 ? -19.769 -3.825 6.641 1.00 21.05 1562 TRP A CA 1
ATOM 846 C C . TRP A 1 116 ? -18.374 -3.252 6.394 1.00 24.77 1562 TRP A C 1
ATOM 847 O O . TRP A 1 116 ? -18.062 -2.121 6.780 1.00 25.38 1562 TRP A O 1
ATOM 858 N N . GLY A 1 117 ? -17.520 -4.058 5.760 1.00 20.84 1563 GLY A N 1
ATOM 859 C CA . GLY A 1 117 ? -16.151 -3.668 5.494 1.00 19.43 1563 GLY A CA 1
ATOM 860 C C . GLY A 1 117 ? -15.659 -4.255 4.185 1.00 20.39 1563 GLY A C 1
ATOM 861 O O . GLY A 1 117 ? -16.398 -4.932 3.469 1.00 22.12 1563 GLY A O 1
ATOM 862 N N . LEU A 1 118 ? -14.403 -3.966 3.861 1.00 20.38 1564 LEU A N 1
ATOM 863 C CA . LEU A 1 118 ? -13.769 -4.434 2.630 1.00 20.30 1564 LEU A CA 1
ATOM 864 C C . LEU A 1 118 ? -12.638 -5.393 2.964 1.00 22.27 1564 LEU A C 1
ATOM 865 O O . LEU A 1 118 ? -11.880 -5.155 3.908 1.00 23.19 1564 LEU A O 1
ATOM 870 N N . ARG A 1 119 ? -12.488 -6.462 2.180 1.00 23.91 1565 ARG A N 1
ATOM 871 C CA . ARG A 1 119 ? -11.345 -7.335 2.414 1.00 25.33 1565 ARG A CA 1
ATOM 872 C C . ARG A 1 119 ? -10.723 -7.763 1.092 1.00 22.61 1565 ARG A C 1
ATOM 873 O O . ARG A 1 119 ? -11.394 -7.848 0.063 1.00 24.87 1565 ARG A O 1
ATOM 881 N N . ALA A 1 120 ? -9.415 -8.002 1.129 1.00 23.18 1566 ALA A N 1
ATOM 882 C CA . ALA A 1 120 ? -8.707 -8.419 -0.076 1.00 26.08 1566 ALA A CA 1
ATOM 883 C C . ALA A 1 120 ? -9.078 -9.855 -0.428 1.00 27.80 1566 ALA A C 1
ATOM 884 O O . ALA A 1 120 ? -9.095 -10.730 0.442 1.00 31.53 1566 ALA A O 1
ATOM 886 N N . ALA A 1 121 ? -9.388 -10.096 -1.703 1.00 29.18 1567 ALA A N 1
ATOM 887 C CA . ALA A 1 121 ? -9.699 -11.443 -2.168 1.00 28.66 1567 ALA A CA 1
ATOM 888 C C . ALA A 1 121 ? -8.505 -12.137 -2.804 1.00 35.05 1567 ALA A C 1
ATOM 889 O O . ALA A 1 121 ? -8.574 -13.343 -3.065 1.00 40.22 1567 ALA A O 1
ATOM 891 N N . LYS A 1 122 ? -7.431 -11.401 -3.073 1.00 35.32 1568 LYS A N 1
ATOM 892 C CA . LYS A 1 122 ? -6.135 -11.933 -3.464 1.00 38.57 1568 LYS A CA 1
ATOM 893 C C . LYS A 1 122 ? -5.076 -11.182 -2.679 1.00 36.45 1568 LYS A C 1
ATOM 894 O O . LYS A 1 122 ? -5.353 -10.153 -2.062 1.00 32.37 1568 LYS A O 1
ATOM 900 N N . ASP A 1 123 ? -3.846 -11.690 -2.715 1.00 33.14 1569 ASP A N 1
ATOM 901 C CA . ASP A 1 123 ? -2.724 -10.904 -2.220 1.00 32.01 1569 ASP A CA 1
ATOM 902 C C . ASP A 1 123 ? -2.609 -9.617 -3.032 1.00 32.92 1569 ASP A C 1
ATOM 903 O O . ASP A 1 123 ? -2.621 -9.643 -4.268 1.00 30.34 1569 ASP A O 1
ATOM 908 N N . LEU A 1 124 ? -2.503 -8.487 -2.339 1.00 30.11 1570 LEU A N 1
ATOM 909 C CA . LEU A 1 124 ? -2.397 -7.189 -2.998 1.00 29.37 1570 LEU A CA 1
ATOM 910 C C . LEU A 1 124 ? -1.003 -6.619 -2.781 1.00 29.86 1570 LEU A C 1
ATOM 911 O O . LEU A 1 124 ? -0.630 -6.334 -1.632 1.00 34.00 1570 LEU A O 1
ATOM 916 N N . PRO A 1 125 ? -0.202 -6.444 -3.829 1.00 29.99 1571 PRO A N 1
ATOM 917 C CA . PRO A 1 125 ? 1.109 -5.809 -3.658 1.00 29.10 1571 PRO A CA 1
ATOM 918 C C . PRO A 1 125 ? 0.992 -4.426 -3.039 1.00 32.81 1571 PRO A C 1
ATOM 919 O O . PRO A 1 125 ? -0.065 -3.793 -3.053 1.00 31.83 1571 PRO A O 1
ATOM 923 N N . SER A 1 126 ? 2.111 -3.957 -2.496 1.00 30.57 1572 SER A N 1
ATOM 924 C CA . SER A 1 126 ? 2.174 -2.594 -1.993 1.00 31.58 1572 SER A CA 1
ATOM 925 C C . SER A 1 126 ? 1.911 -1.602 -3.125 1.00 31.30 1572 SER A C 1
ATOM 926 O O . SER A 1 126 ? 2.252 -1.843 -4.286 1.00 33.86 1572 SER A O 1
ATOM 929 N N . ASN A 1 127 ? 1.270 -0.485 -2.775 1.00 28.70 1573 ASN A N 1
ATOM 930 C CA . ASN A 1 127 ? 0.941 0.587 -3.718 1.00 29.43 1573 ASN A CA 1
ATOM 931 C C . ASN A 1 127 ? 0.062 0.090 -4.868 1.00 26.73 1573 ASN A C 1
ATOM 932 O O . ASN A 1 127 ? 0.201 0.528 -6.012 1.00 27.91 1573 ASN A O 1
ATOM 937 N N . THR A 1 128 ? -0.876 -0.803 -4.555 1.00 23.96 1574 THR A N 1
ATOM 938 C CA . THR A 1 128 ? -1.898 -1.225 -5.505 1.00 22.32 1574 THR A CA 1
ATOM 939 C C . THR A 1 128 ? -3.133 -0.338 -5.379 1.00 24.22 1574 THR A C 1
ATOM 940 O O . THR A 1 128 ? -3.614 -0.088 -4.271 1.00 20.87 1574 THR A O 1
ATOM 944 N N . PHE A 1 129 ? -3.636 0.143 -6.515 1.00 21.43 1575 PHE A N 1
ATOM 945 C CA . PHE A 1 129 ? -4.912 0.849 -6.544 1.00 19.02 1575 PHE A CA 1
ATOM 946 C C . PHE A 1 129 ? -6.037 -0.092 -6.135 1.00 22.44 1575 PHE A C 1
ATOM 947 O O . PHE A 1 129 ? -6.187 -1.180 -6.704 1.00 21.09 1575 PHE A O 1
ATOM 955 N N . VAL A 1 130 ? -6.823 0.320 -5.140 1.00 17.68 1576 VAL A N 1
ATOM 956 C CA . VAL A 1 130 ? -7.928 -0.496 -4.644 1.00 19.55 1576 VAL A CA 1
ATOM 957 C C . VAL A 1 130 ? -9.214 -0.099 -5.355 1.00 21.49 1576 VAL A C 1
ATOM 958 O O . VAL A 1 130 ? -9.759 -0.878 -6.145 1.00 20.52 1576 VAL A O 1
ATOM 962 N N . LEU A 1 131 ? -9.683 1.127 -5.106 1.00 20.61 1577 LEU A N 1
ATOM 963 C CA . LEU A 1 131 ? -10.958 1.639 -5.595 1.00 19.70 1577 LEU A CA 1
ATOM 964 C C . LEU A 1 131 ? -10.918 3.160 -5.514 1.00 17.14 1577 LEU A C 1
ATOM 965 O O . LEU A 1 131 ? -10.223 3.711 -4.659 1.00 18.30 1577 LEU A O 1
ATOM 970 N N . GLU A 1 132 ? -11.688 3.838 -6.372 1.00 18.12 1578 GLU A N 1
ATOM 971 C CA . GLU A 1 132 ? -11.878 5.284 -6.206 1.00 16.20 1578 GLU A CA 1
ATOM 972 C C . GLU A 1 132 ? -12.979 5.546 -5.185 1.00 18.04 1578 GLU A C 1
ATOM 973 O O . GLU A 1 132 ? -13.971 4.816 -5.130 1.00 18.05 1578 GLU A O 1
ATOM 979 N N . TYR A 1 133 ? -12.797 6.574 -4.344 1.00 17.84 1579 TYR A N 1
ATOM 980 C CA . TYR A 1 133 ? -13.864 6.981 -3.419 1.00 18.49 1579 TYR A CA 1
ATOM 981 C C . TYR A 1 133 ? -14.805 7.919 -4.163 1.00 19.37 1579 TYR A C 1
ATOM 982 O O . TYR A 1 133 ? -14.587 9.130 -4.203 1.00 18.98 1579 TYR A O 1
ATOM 991 N N . CYS A 1 134 ? -15.867 7.354 -4.751 1.00 18.61 1580 CYS A N 1
ATOM 992 C CA . CYS A 1 134 ? -16.843 8.110 -5.536 1.00 22.10 1580 CYS A CA 1
ATOM 993 C C . CYS A 1 134 ? -18.020 8.557 -4.672 1.00 21.43 1580 CYS A C 1
ATOM 994 O O . CYS A 1 134 ? -18.370 7.910 -3.684 1.00 21.20 1580 CYS A O 1
ATOM 997 N N . GLY A 1 135 ? -18.646 9.662 -5.061 1.00 19.84 1581 GLY A N 1
ATOM 998 C CA . GLY A 1 135 ? -19.879 10.069 -4.407 1.00 20.74 1581 GLY A CA 1
ATOM 999 C C . GLY A 1 135 ? -20.429 11.336 -5.026 1.00 22.16 1581 GLY A C 1
ATOM 1000 O O . GLY A 1 135 ? -20.010 11.753 -6.108 1.00 21.78 1581 GLY A O 1
ATOM 1001 N N . GLU A 1 136 ? -21.379 11.945 -4.317 1.00 20.91 1582 GLU A N 1
ATOM 1002 C CA . GLU A 1 136 ? -21.872 13.270 -4.679 1.00 22.40 1582 GLU A CA 1
ATOM 1003 C C . GLU A 1 136 ? -20.960 14.339 -4.104 1.00 24.11 1582 GLU A C 1
ATOM 1004 O O . GLU A 1 136 ? -20.671 14.334 -2.901 1.00 24.58 1582 GLU A O 1
ATOM 1010 N N . VAL A 1 137 ? -20.533 15.279 -4.939 1.00 21.91 1583 VAL A N 1
ATOM 1011 C CA . VAL A 1 137 ? -19.611 16.311 -4.485 1.00 22.69 1583 VAL A CA 1
ATOM 1012 C C . VAL A 1 137 ? -20.411 17.539 -4.079 1.00 25.33 1583 VAL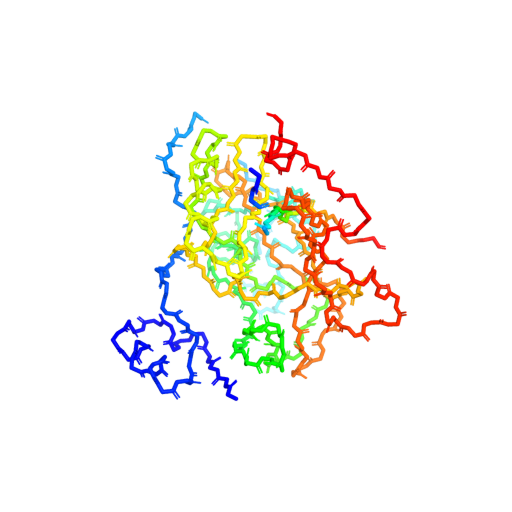 A C 1
ATOM 1013 O O . VAL A 1 137 ? -21.227 18.050 -4.854 1.00 25.20 1583 VAL A O 1
ATOM 1017 N N . LEU A 1 138 ? -20.185 17.991 -2.850 1.00 21.35 1584 LEU A N 1
ATOM 1018 C CA . LEU A 1 138 ? -20.947 19.059 -2.215 1.00 23.83 1584 LEU A CA 1
ATOM 1019 C C . LEU A 1 138 ? -20.079 20.297 -2.040 1.00 25.54 1584 LEU A C 1
ATOM 1020 O O . LEU A 1 138 ? -18.875 20.200 -1.796 1.00 24.43 1584 LEU A O 1
ATOM 1025 N N . ASP A 1 139 ? -20.698 21.473 -2.133 1.00 23.92 1585 ASP A N 1
ATOM 1026 C CA . ASP A 1 139 ? -20.013 22.651 -1.638 1.00 25.22 1585 ASP A CA 1
ATOM 1027 C C . ASP A 1 139 ? -20.411 22.877 -0.180 1.00 26.44 1585 ASP A C 1
ATOM 1028 O O . ASP A 1 139 ? -21.163 22.094 0.404 1.00 26.24 1585 ASP A O 1
ATOM 1033 N N . HIS A 1 140 ? -19.912 23.968 0.414 1.00 29.27 1586 HIS A N 1
ATOM 1034 C CA . HIS A 1 140 ? -20.088 24.166 1.851 1.00 31.69 1586 HIS A CA 1
ATOM 1035 C C . HIS A 1 140 ? -21.559 24.302 2.218 1.00 30.69 1586 HIS A C 1
ATOM 1036 O O . HIS A 1 140 ? -21.999 23.798 3.261 1.00 27.45 1586 HIS A O 1
ATOM 1043 N N . LYS A 1 141 ? -22.336 24.986 1.378 1.00 29.55 1587 LYS A N 1
ATOM 1044 C CA . LYS A 1 141 ? -23.761 25.144 1.643 1.00 29.09 1587 LYS A CA 1
ATOM 1045 C C . LYS A 1 141 ? -24.477 23.799 1.593 1.00 24.06 1587 LYS A C 1
ATOM 1046 O O . LYS A 1 141 ? -25.292 23.480 2.467 1.00 27.53 1587 LYS A O 1
ATOM 1052 N N . GLU A 1 142 ? -24.184 22.999 0.567 1.00 23.10 1588 GLU A N 1
ATOM 1053 C CA . GLU A 1 142 ? -24.806 21.688 0.432 1.00 24.17 1588 GLU A CA 1
ATOM 1054 C C . GLU A 1 142 ? -24.329 20.745 1.528 1.00 22.07 1588 GLU A C 1
ATOM 1055 O O . GLU A 1 142 ? -25.093 19.905 2.012 1.00 22.47 1588 GLU A O 1
ATOM 1061 N N . PHE A 1 143 ? -23.070 20.879 1.930 1.00 22.21 1589 PHE A N 1
ATOM 1062 C CA . PHE A 1 143 ? -22.542 20.059 3.018 1.00 22.54 1589 PHE A CA 1
ATOM 1063 C C . PHE A 1 143 ? -23.331 20.283 4.305 1.00 22.75 1589 PHE A C 1
ATOM 1064 O O . PHE A 1 143 ? -23.802 19.327 4.929 1.00 22.83 1589 PHE A O 1
ATOM 1072 N N . LYS A 1 144 ? -23.522 21.547 4.694 1.00 21.61 1590 LYS A N 1
ATOM 1073 C CA . LYS A 1 144 ? -24.267 21.843 5.919 1.00 23.65 1590 LYS A CA 1
ATOM 1074 C C . LYS A 1 144 ? -25.683 21.285 5.864 1.00 22.46 1590 LYS A C 1
ATOM 1075 O O . LYS A 1 144 ? -26.211 20.815 6.879 1.00 22.29 1590 LYS A O 1
ATOM 1081 N N . ALA A 1 145 ? -26.325 21.343 4.692 1.00 22.22 1591 ALA A N 1
ATOM 1082 C CA . ALA A 1 145 ? -27.658 20.768 4.564 1.00 22.85 1591 ALA A CA 1
ATOM 1083 C C . ALA A 1 145 ? -27.639 19.265 4.821 1.00 21.49 1591 ALA A C 1
ATOM 1084 O O . ALA A 1 145 ? -28.539 18.725 5.476 1.00 23.02 1591 ALA A O 1
ATOM 1086 N N . ARG A 1 146 ? -26.628 18.572 4.296 1.00 22.26 1592 ARG A N 1
ATOM 1087 C CA . ARG A 1 146 ? -26.549 17.127 4.484 1.00 21.55 1592 ARG A CA 1
ATOM 1088 C C . ARG A 1 146 ? -26.190 16.783 5.924 1.00 20.72 1592 ARG A C 1
ATOM 1089 O O . ARG A 1 146 ? -26.704 15.805 6.471 1.00 21.61 1592 ARG A O 1
ATOM 1097 N N . VAL A 1 147 ? -25.310 17.576 6.548 1.00 22.70 1593 VAL A N 1
ATOM 1098 C CA . VAL A 1 147 ? -25.015 17.412 7.976 1.00 21.69 1593 VAL A CA 1
ATOM 1099 C C . VAL A 1 147 ? -26.303 17.430 8.784 1.00 24.56 1593 VAL A C 1
ATOM 1100 O O . VAL A 1 147 ? -26.538 16.574 9.645 1.00 22.63 1593 VAL A O 1
ATOM 1104 N N . LYS A 1 148 ? -27.160 18.421 8.522 1.00 23.23 1594 LYS A N 1
ATOM 1105 C CA . LYS A 1 148 ? -28.418 18.511 9.246 1.00 23.15 1594 LYS A CA 1
ATOM 1106 C C . LYS A 1 148 ? -29.317 17.313 8.957 1.00 22.73 1594 LYS A C 1
ATOM 1107 O O . LYS A 1 148 ? -29.928 16.755 9.877 1.00 24.45 1594 LYS A O 1
ATOM 1113 N N . GLU A 1 149 ? -29.414 16.910 7.683 1.00 22.98 1595 GLU A N 1
ATOM 1114 C CA . GLU A 1 149 ? -30.288 15.799 7.305 1.00 23.26 1595 GLU A CA 1
ATOM 1115 C C . GLU A 1 149 ? -29.851 14.502 7.977 1.00 25.00 1595 GLU A C 1
ATOM 1116 O O . GLU A 1 149 ? -30.676 13.758 8.526 1.00 25.57 1595 GLU A O 1
ATOM 1122 N N . TYR A 1 150 ? -28.550 14.207 7.931 1.00 23.69 1596 TYR A N 1
ATOM 1123 C CA . TYR A 1 150 ? -28.071 12.948 8.501 1.00 21.47 1596 TYR A CA 1
ATOM 1124 C C . TYR A 1 150 ? -28.170 12.940 10.020 1.00 22.18 1596 TYR A C 1
ATOM 1125 O O . TYR A 1 150 ? -28.406 11.883 10.616 1.00 24.86 1596 TYR A O 1
ATOM 1134 N N . ALA A 1 151 ? -28.009 14.097 10.661 1.00 23.69 1597 ALA A N 1
ATOM 1135 C CA . ALA A 1 151 ? -28.248 14.169 12.099 1.00 23.21 1597 ALA A CA 1
ATOM 1136 C C . ALA A 1 151 ? -29.720 13.933 12.420 1.00 26.82 1597 ALA A C 1
ATOM 1137 O O . ALA A 1 151 ? -30.048 13.186 13.351 1.00 27.48 1597 ALA A O 1
ATOM 1139 N N . ARG A 1 152 ? -30.624 14.545 11.646 1.00 25.09 1598 ARG A N 1
ATOM 1140 C CA . ARG A 1 152 ? -32.048 14.344 11.893 1.00 27.16 1598 ARG A CA 1
ATOM 1141 C C . ARG A 1 152 ? -32.462 12.903 11.629 1.00 29.80 1598 ARG A C 1
ATOM 1142 O O . ARG A 1 152 ? -33.338 12.373 12.325 1.00 32.11 1598 ARG A O 1
ATOM 1150 N N . ASN A 1 153 ? -31.829 12.248 10.660 1.00 25.02 1599 ASN A N 1
ATOM 1151 C CA . ASN A 1 153 ? -32.105 10.847 10.368 1.00 27.66 1599 ASN A CA 1
ATOM 1152 C C . ASN A 1 153 ? -31.489 9.897 11.383 1.00 26.30 1599 ASN A C 1
ATOM 1153 O O . ASN A 1 153 ? -31.783 8.697 11.332 1.00 30.92 1599 ASN A O 1
ATOM 1158 N N . LYS A 1 154 ? -30.623 10.399 12.268 1.00 24.76 1600 LYS A N 1
ATOM 1159 C CA . LYS A 1 154 ? -29.914 9.588 13.264 1.00 24.37 1600 LYS A CA 1
ATOM 1160 C C . LYS A 1 154 ? -29.063 8.507 12.597 1.00 28.20 1600 LYS A C 1
ATOM 1161 O O . LYS A 1 154 ? -29.011 7.358 13.050 1.00 27.49 1600 LYS A O 1
ATOM 1167 N N . ASN A 1 155 ? -28.392 8.884 11.507 1.00 24.51 1601 ASN A N 1
ATOM 1168 C CA . ASN A 1 155 ? -27.460 7.975 10.847 1.00 23.78 1601 ASN A CA 1
ATOM 1169 C C . ASN A 1 155 ? -26.360 7.554 11.807 1.00 21.31 1601 ASN A C 1
ATOM 1170 O O . ASN A 1 155 ? -25.878 8.354 12.608 1.00 22.35 1601 ASN A O 1
ATOM 1175 N N . ILE A 1 156 ? -25.937 6.294 11.694 1.00 22.05 1602 ILE A N 1
ATOM 1176 C CA . ILE A 1 156 ? -24.780 5.812 12.444 1.00 26.84 1602 ILE A CA 1
ATOM 1177 C C . ILE A 1 156 ? -23.485 5.997 11.660 1.00 21.52 1602 ILE A C 1
ATOM 1178 O O . ILE A 1 156 ? -22.507 6.546 12.177 1.00 23.35 1602 ILE A O 1
ATOM 1183 N N . HIS A 1 157 ? -23.454 5.572 10.397 1.00 21.65 1603 HIS A N 1
ATOM 1184 C CA . HIS A 1 157 ? -22.243 5.651 9.584 1.00 20.13 1603 HIS A CA 1
ATOM 1185 C C . HIS A 1 157 ? -22.186 6.979 8.847 1.00 20.79 1603 HIS A C 1
ATOM 1186 O O . HIS A 1 157 ? -23.215 7.495 8.399 1.00 18.86 1603 HIS A O 1
ATOM 1193 N N . TYR A 1 158 ? -20.975 7.522 8.705 1.00 17.49 1604 TYR A N 1
ATOM 1194 C CA . TYR A 1 158 ? -20.773 8.768 7.975 1.00 18.60 1604 TYR A CA 1
ATOM 1195 C C . TYR A 1 158 ? -19.817 8.549 6.817 1.00 18.52 1604 TYR A C 1
ATOM 1196 O O . TYR A 1 158 ? -18.882 7.751 6.909 1.00 18.22 1604 TYR A O 1
ATOM 1205 N N . TYR A 1 159 ? -20.048 9.288 5.723 1.00 15.29 1605 TYR A N 1
ATOM 1206 C CA . TYR A 1 159 ? -19.394 8.986 4.454 1.00 16.80 1605 TYR A CA 1
ATOM 1207 C C . TYR A 1 159 ? -18.847 10.239 3.771 1.00 18.10 1605 TYR A C 1
ATOM 1208 O O . TYR A 1 159 ? -18.716 10.264 2.545 1.00 18.30 1605 TYR A O 1
ATOM 1217 N N . PHE A 1 160 ? -18.499 11.269 4.540 1.00 16.84 1606 PHE A N 1
ATOM 1218 C CA . PHE A 1 160 ? -17.963 12.517 3.996 1.00 17.55 1606 PHE A CA 1
ATOM 1219 C C . PHE A 1 160 ? -16.449 12.408 3.847 1.00 19.19 1606 PHE A C 1
ATOM 1220 O O . PHE A 1 160 ? -15.757 12.054 4.804 1.00 19.13 1606 PHE A O 1
ATOM 1228 N N . MET A 1 161 ? -15.928 12.780 2.684 1.00 17.27 1607 MET A N 1
ATOM 1229 C CA . MET A 1 161 ? -14.490 12.791 2.437 1.00 18.42 1607 MET A CA 1
ATOM 1230 C C . MET A 1 161 ? -14.098 14.146 1.857 1.00 19.57 1607 MET A C 1
ATOM 1231 O O . MET A 1 161 ? -14.643 14.566 0.833 1.00 20.24 1607 MET A O 1
ATOM 1236 N N . ALA A 1 162 ? -13.154 14.824 2.494 1.00 19.42 1608 ALA A N 1
ATOM 1237 C CA . ALA A 1 162 ? -12.734 16.135 1.994 1.00 20.26 1608 ALA A CA 1
ATOM 1238 C C . ALA A 1 162 ? -11.883 15.976 0.743 1.00 21.65 1608 ALA A C 1
ATOM 1239 O O . ALA A 1 162 ? -10.907 15.226 0.733 1.00 24.04 1608 ALA A O 1
ATOM 1241 N N . LEU A 1 163 ? -12.252 16.675 -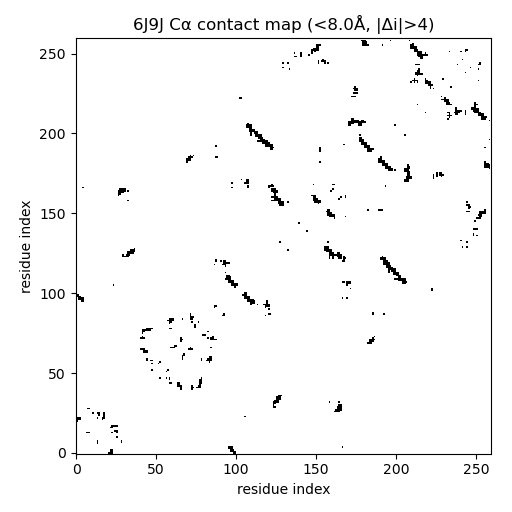0.326 1.00 21.77 1609 LEU A N 1
ATOM 1242 C CA . LEU A 1 163 ? -11.552 16.540 -1.598 1.00 20.95 1609 LEU A CA 1
ATOM 1243 C C . LEU A 1 163 ? -10.689 17.752 -1.907 1.00 25.72 1609 LEU A C 1
ATOM 1244 O O . LEU A 1 163 ? -9.503 17.618 -2.211 1.00 22.52 1609 LEU A O 1
ATOM 1249 N N . LYS A 1 164 ? -11.265 18.940 -1.816 1.00 25.36 1610 LYS A N 1
ATOM 1250 C CA . LYS A 1 164 ? -10.504 20.179 -1.868 1.00 31.61 1610 LYS A CA 1
ATOM 1251 C C . LYS A 1 164 ? -11.381 21.273 -1.268 1.00 38.08 1610 LYS A C 1
ATOM 1252 O O . LYS A 1 164 ? -12.488 21.003 -0.793 1.00 35.03 1610 LYS A O 1
ATOM 1258 N N . ASN A 1 165 ? -10.880 22.511 -1.301 1.00 43.84 1611 ASN A N 1
ATOM 1259 C CA . ASN A 1 165 ? -11.404 23.646 -0.542 1.00 47.98 1611 ASN A CA 1
ATOM 1260 C C . ASN A 1 165 ? -12.907 23.608 -0.293 1.00 41.60 1611 ASN A C 1
ATOM 1261 O O . ASN A 1 165 ? -13.362 23.550 0.858 1.00 48.58 1611 ASN A O 1
ATOM 1266 N N . ASP A 1 166 ? -13.667 23.625 -1.377 1.00 39.97 1612 ASP A N 1
ATOM 1267 C CA . ASP A 1 166 ? -15.117 23.724 -1.378 1.00 36.44 1612 ASP A CA 1
ATOM 1268 C C . ASP A 1 166 ? -15.722 22.495 -2.052 1.00 30.63 1612 ASP A C 1
ATOM 1269 O O . ASP A 1 166 ? -16.753 22.564 -2.721 1.00 31.92 1612 ASP A O 1
ATOM 1274 N N . GLU A 1 167 ? -15.074 21.338 -1.884 1.00 29.55 1613 GLU A N 1
ATOM 1275 C CA . GLU A 1 167 ? -15.565 20.084 -2.455 1.00 23.66 1613 GLU A CA 1
ATOM 1276 C C . GLU A 1 167 ? -15.457 18.996 -1.393 1.00 23.21 1613 GLU A C 1
ATOM 1277 O O . GLU A 1 167 ? -14.351 18.642 -0.983 1.00 23.02 1613 GLU A O 1
ATOM 1283 N N . ILE A 1 168 ? -16.603 18.492 -0.943 1.00 21.51 1614 ILE A N 1
ATOM 1284 C CA . ILE A 1 168 ? -16.679 17.340 -0.045 1.00 18.04 1614 ILE A CA 1
ATOM 1285 C C . ILE A 1 168 ? -17.393 16.221 -0.788 1.00 21.75 1614 ILE A C 1
ATOM 1286 O O . ILE A 1 168 ? -18.501 16.424 -1.298 1.00 20.17 1614 ILE A O 1
ATOM 1291 N N . ILE A 1 169 ? -16.754 15.046 -0.873 1.00 19.71 1615 ILE A N 1
ATOM 1292 C CA . ILE A 1 169 ? -17.398 13.880 -1.472 1.00 17.58 1615 ILE A CA 1
ATOM 1293 C C . ILE A 1 169 ? -18.289 13.236 -0.421 1.00 19.52 1615 ILE A C 1
ATOM 1294 O O . ILE A 1 169 ? -17.840 12.937 0.689 1.00 21.38 1615 ILE A O 1
ATOM 1299 N N . ASP A 1 170 ? -19.555 13.033 -0.764 1.00 16.62 1616 ASP A N 1
ATOM 1300 C CA . ASP A 1 170 ? -20.534 12.425 0.133 1.00 19.04 1616 ASP A CA 1
ATOM 1301 C C . ASP A 1 170 ? -20.976 11.123 -0.517 1.00 20.00 1616 ASP A C 1
ATOM 1302 O O . ASP A 1 170 ? -21.675 11.146 -1.536 1.00 19.70 1616 ASP A O 1
ATOM 1307 N N . ALA A 1 171 ? -20.577 9.987 0.059 1.00 18.60 1617 ALA A N 1
ATOM 1308 C CA . ALA A 1 171 ? -20.968 8.687 -0.475 1.00 18.33 1617 ALA A CA 1
ATOM 1309 C C . ALA A 1 171 ? -22.125 8.059 0.300 1.00 21.01 1617 ALA A C 1
ATOM 1310 O O . ALA A 1 171 ? -22.330 6.842 0.219 1.00 22.04 1617 ALA A O 1
ATOM 1312 N N . THR A 1 172 ? -22.892 8.866 1.044 1.00 19.10 1618 THR A N 1
ATOM 1313 C CA . THR A 1 172 ? -23.973 8.316 1.859 1.00 19.13 1618 THR A CA 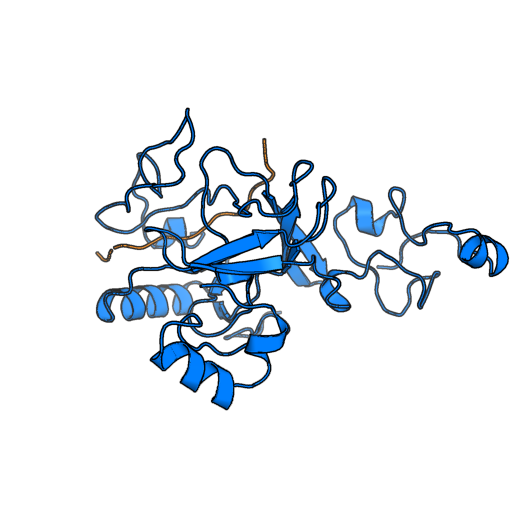1
ATOM 1314 C C . THR A 1 172 ? -25.067 7.704 0.993 1.00 24.43 1618 THR A C 1
ATOM 1315 O O . THR A 1 172 ? -25.554 6.601 1.276 1.00 23.54 1618 THR A O 1
ATOM 1319 N N . GLN A 1 173 ? -25.474 8.410 -0.059 1.00 21.16 1619 GLN A N 1
ATOM 1320 C CA . GLN A 1 173 ? -26.579 7.982 -0.914 1.00 23.22 1619 GLN A CA 1
ATOM 1321 C C . GLN A 1 173 ? -26.126 7.399 -2.250 1.00 25.53 1619 GLN A C 1
ATOM 1322 O O . GLN A 1 173 ? -26.775 6.488 -2.777 1.00 27.70 1619 GLN A O 1
ATOM 1328 N N . LYS A 1 174 ? -25.040 7.908 -2.810 1.00 23.53 1620 LYS A N 1
ATOM 1329 C CA . LYS A 1 174 ? -24.500 7.440 -4.075 1.00 22.22 1620 LYS A CA 1
ATOM 1330 C C . LYS A 1 174 ? -23.004 7.257 -3.912 1.00 23.39 1620 LYS A C 1
ATOM 1331 O O . LYS A 1 174 ? -22.333 8.110 -3.318 1.00 24.02 1620 LYS A O 1
ATOM 1337 N N . GLY A 1 175 ? -22.484 6.157 -4.452 1.00 20.44 1621 GLY A N 1
ATOM 1338 C CA . GLY A 1 175 ? -21.057 5.899 -4.370 1.00 20.56 1621 GLY A CA 1
ATOM 1339 C C . GLY A 1 175 ? -20.735 4.544 -4.948 1.00 23.96 1621 GLY A C 1
ATOM 1340 O O . GLY A 1 175 ? -21.444 4.041 -5.823 1.00 24.76 1621 GLY A O 1
ATOM 1341 N N . ASN A 1 176 ? -19.650 3.959 -4.458 1.00 20.02 1622 ASN A N 1
ATOM 1342 C CA . ASN A 1 176 ? -19.320 2.597 -4.856 1.00 20.93 1622 ASN A CA 1
ATOM 1343 C C . ASN A 1 176 ? -18.829 1.858 -3.617 1.00 20.59 1622 ASN A C 1
ATOM 1344 O O . ASN A 1 176 ? -18.975 2.337 -2.489 1.00 18.91 1622 ASN A O 1
ATOM 1349 N N . CYS A 1 177 ? -18.210 0.698 -3.825 1.00 21.32 1623 CYS A N 1
ATOM 1350 C CA . CYS A 1 177 ? -17.855 -0.151 -2.692 1.00 21.64 1623 CYS A CA 1
ATOM 1351 C C . CYS A 1 177 ? -16.757 0.443 -1.822 1.00 19.81 1623 CYS A C 1
ATOM 1352 O O . CYS A 1 177 ? -16.528 -0.061 -0.719 1.00 20.39 1623 CYS A O 1
ATOM 1355 N N . SER A 1 178 ? -16.096 1.515 -2.273 1.00 20.02 1624 SER A N 1
ATOM 1356 C CA . SER A 1 178 ? -15.106 2.176 -1.430 1.00 19.75 1624 SER A CA 1
ATOM 1357 C C . SER A 1 178 ? -15.731 2.761 -0.174 1.00 19.29 1624 SER A C 1
ATOM 1358 O O . SER A 1 178 ? -15.022 3.013 0.808 1.00 17.48 1624 SER A O 1
ATOM 1361 N N . ARG A 1 179 ? -17.043 2.983 -0.185 1.00 19.05 1625 ARG A N 1
ATOM 1362 C CA . ARG A 1 179 ? -17.684 3.540 0.996 1.00 19.35 1625 ARG A CA 1
ATOM 1363 C C . ARG A 1 179 ? -17.684 2.556 2.157 1.00 19.27 1625 ARG A C 1
ATOM 1364 O O . ARG A 1 179 ? -18.028 2.947 3.276 1.00 19.23 1625 ARG A O 1
ATOM 1372 N N . PHE A 1 180 ? -17.271 1.306 1.931 1.00 18.03 1626 PHE A N 1
ATOM 1373 C CA . PHE A 1 180 ? -17.213 0.330 3.007 1.00 20.33 1626 PHE A CA 1
ATOM 1374 C C . PHE A 1 180 ? -15.843 0.229 3.674 1.00 23.14 1626 PHE A C 1
ATOM 1375 O O . PHE A 1 180 ? -15.699 -0.548 4.618 1.00 23.74 1626 PHE A O 1
ATOM 1383 N N . MET A 1 181 ? -14.832 0.984 3.235 1.00 17.88 1627 MET A N 1
ATOM 1384 C CA . MET A 1 181 ? -13.522 0.827 3.859 1.00 18.08 1627 MET A CA 1
ATOM 1385 C C . MET A 1 181 ? -13.530 1.415 5.265 1.00 21.81 1627 MET A C 1
ATOM 1386 O O . MET A 1 181 ? -13.818 2.601 5.450 1.00 19.15 1627 MET A O 1
ATOM 1391 N N . ASN A 1 182 ? -13.202 0.594 6.258 1.00 18.00 1628 ASN A N 1
ATOM 1392 C CA . ASN A 1 182 ? -13.255 1.057 7.640 1.00 17.29 1628 ASN A CA 1
ATOM 1393 C C . ASN A 1 182 ? -11.953 1.734 8.058 1.00 16.74 1628 ASN A C 1
ATOM 1394 O O . ASN A 1 182 ? -10.939 1.689 7.356 1.00 18.88 1628 ASN A O 1
ATOM 1399 N N . HIS A 1 183 ? -11.996 2.372 9.227 1.00 17.12 1629 HIS A N 1
ATOM 1400 C CA . HIS A 1 183 ? -10.856 3.079 9.782 1.00 18.01 1629 HIS A CA 1
ATOM 1401 C C . HIS A 1 183 ? -9.972 2.135 10.578 1.00 18.50 1629 HIS A C 1
ATOM 1402 O O . HIS A 1 183 ? -10.471 1.278 11.319 1.00 19.02 1629 HIS A O 1
ATOM 1409 N N . SER A 1 184 ? -8.662 2.340 10.472 1.00 16.91 1630 SER A N 1
ATOM 1410 C CA . SER A 1 184 ? -7.744 1.716 11.415 1.00 19.18 1630 SER A CA 1
ATOM 1411 C C . SER A 1 184 ? -6.686 2.714 11.857 1.00 18.49 1630 SER A C 1
ATOM 1412 O O . SER A 1 184 ? -6.198 3.526 11.064 1.00 20.50 1630 SER A O 1
ATOM 1415 N N . CYS A 1 185 ? -6.328 2.621 13.137 1.00 21.82 1631 CYS A N 1
ATOM 1416 C CA . CYS A 1 185 ? -5.238 3.412 13.680 1.00 22.26 1631 CYS A CA 1
ATOM 1417 C C . CYS A 1 185 ? -3.878 2.905 13.197 1.00 25.41 1631 CYS A C 1
ATOM 1418 O O . CYS A 1 185 ? -2.884 3.633 13.313 1.00 28.12 1631 CYS A O 1
ATOM 1421 N N . GLU A 1 186 ? -3.815 1.672 12.679 1.00 22.37 1632 GLU A N 1
ATOM 1422 C CA . GLU A 1 186 ? -2.621 1.094 12.048 1.00 26.67 1632 GLU A CA 1
ATOM 1423 C C . GLU A 1 186 ? -3.041 0.485 10.715 1.00 24.92 1632 GLU A C 1
ATOM 1424 O O . GLU A 1 186 ? -3.128 -0.742 10.572 1.00 24.64 1632 GLU A O 1
ATOM 1430 N N . PRO A 1 187 ? -3.288 1.315 9.709 1.00 24.93 1633 PRO A N 1
ATOM 1431 C CA . PRO A 1 187 ? -3.973 0.856 8.495 1.00 21.61 1633 PRO A CA 1
ATOM 1432 C C . PRO A 1 187 ? -3.030 0.200 7.491 1.00 22.29 1633 PRO A C 1
ATOM 1433 O O . PRO A 1 187 ? -1.806 0.233 7.621 1.00 26.77 1633 PRO A O 1
ATOM 1437 N N . ASN A 1 188 ? -3.628 -0.379 6.451 1.00 19.94 1634 ASN A N 1
ATOM 1438 C CA . ASN A 1 188 ? -2.846 -0.932 5.350 1.00 20.32 1634 ASN A CA 1
ATOM 1439 C C . ASN A 1 188 ? -3.162 -0.265 4.017 1.00 22.43 1634 ASN A C 1
ATOM 1440 O O . ASN A 1 188 ? -2.668 -0.724 2.982 1.00 22.33 1634 ASN A O 1
ATOM 1445 N N . CYS A 1 189 ? -3.943 0.818 4.018 1.00 20.89 1635 CYS A N 1
ATOM 1446 C CA . CYS A 1 189 ? -4.218 1.593 2.808 1.00 19.76 1635 CYS A CA 1
ATOM 1447 C C . CYS A 1 189 ? -4.094 3.078 3.127 1.00 18.91 1635 CYS A C 1
ATOM 1448 O O . CYS A 1 189 ? -4.021 3.481 4.289 1.00 19.69 1635 CYS A O 1
ATOM 1451 N N . GLU A 1 190 ? -4.098 3.895 2.076 1.00 19.63 1636 GLU A N 1
ATOM 1452 C CA . GLU A 1 190 ? -4.077 5.348 2.205 1.00 18.98 1636 GLU A CA 1
ATOM 1453 C C . GLU A 1 190 ? -4.895 5.952 1.066 1.00 15.89 1636 GLU A C 1
ATOM 1454 O O . GLU A 1 190 ? -5.125 5.310 0.035 1.00 19.66 1636 GLU A O 1
ATOM 1460 N N . THR A 1 191 ? -5.313 7.198 1.259 1.00 16.75 1637 THR A N 1
ATOM 1461 C CA . THR A 1 191 ? -5.809 8.027 0.161 1.00 15.90 1637 THR A CA 1
ATOM 1462 C C . THR A 1 191 ? -4.662 8.543 -0.704 1.00 20.94 1637 THR A C 1
ATOM 1463 O O . THR A 1 191 ? -3.582 8.885 -0.208 1.00 20.82 1637 THR A O 1
ATOM 1467 N N . GLN A 1 192 ? -4.929 8.647 -2.009 1.00 19.51 1638 GLN A N 1
ATOM 1468 C CA . GLN A 1 192 ? -4.128 9.450 -2.927 1.00 19.65 1638 GLN A CA 1
ATOM 1469 C C . GLN A 1 192 ? -5.072 10.276 -3.789 1.00 19.78 1638 GLN A C 1
ATOM 1470 O O . GLN A 1 192 ? -6.080 9.764 -4.280 1.00 19.33 1638 GLN A O 1
ATOM 1476 N N . LYS A 1 193 ? -4.752 11.560 -3.956 1.00 16.98 1639 LYS A N 1
ATOM 1477 C CA . LYS A 1 193 ? -5.535 12.455 -4.803 1.00 16.75 1639 LYS A CA 1
ATOM 1478 C C . LYS A 1 193 ? -4.909 12.466 -6.187 1.00 18.83 1639 LYS A C 1
ATOM 1479 O O . LYS A 1 193 ? -3.721 12.781 -6.330 1.00 18.58 1639 LYS A O 1
ATOM 1485 N N . TRP A 1 194 ? -5.713 12.149 -7.199 1.00 17.46 1640 TRP A N 1
ATOM 1486 C CA . TRP A 1 194 ? -5.240 12.001 -8.566 1.00 19.58 1640 TRP A CA 1
ATOM 1487 C C . TRP A 1 194 ? -6.004 12.945 -9.477 1.00 20.13 1640 TRP A C 1
ATOM 1488 O O . TRP A 1 194 ? -7.200 13.175 -9.282 1.00 22.52 1640 TRP A O 1
ATOM 1499 N N . THR A 1 195 ? -5.292 13.481 -10.458 1.00 19.69 1641 THR A N 1
ATOM 1500 C CA . THR A 1 195 ? -5.923 14.367 -11.454 1.00 18.89 1641 THR A CA 1
ATOM 1501 C C . THR A 1 195 ? -6.390 13.521 -12.636 1.00 19.39 1641 THR A C 1
ATOM 1502 O O . THR A 1 195 ? -5.598 12.840 -13.193 1.00 21.93 1641 THR A O 1
ATOM 1506 N N . VAL A 1 196 ? -7.670 13.576 -12.947 1.00 30.00 1642 VAL A N 1
ATOM 1507 C CA . VAL A 1 196 ? -8.240 12.844 -14.103 1.00 30.00 1642 VAL A CA 1
ATOM 1508 C C . VAL A 1 196 ? -9.055 13.856 -14.907 1.00 30.00 1642 VAL A C 1
ATOM 1509 O O . VAL A 1 196 ? -10.012 14.347 -14.377 1.00 30.00 1642 VAL A O 1
ATOM 1513 N N . ASN A 1 197 ? -8.606 14.156 -16.121 1.00 28.57 1643 ASN A N 1
ATOM 1514 C CA . ASN A 1 197 ? -9.274 15.140 -17.008 1.00 31.63 1643 ASN A CA 1
ATOM 1515 C C . ASN A 1 197 ? -9.347 16.503 -16.331 1.00 30.92 1643 ASN A C 1
ATOM 1516 O O . ASN A 1 197 ? -10.367 17.131 -16.400 1.00 36.16 1643 ASN A O 1
ATOM 1521 N N . GLY A 1 198 ? -8.248 16.941 -15.746 1.00 29.54 1644 GLY A N 1
ATOM 1522 C CA . GLY A 1 198 ? -8.232 18.230 -15.087 1.00 32.23 1644 GLY A CA 1
ATOM 1523 C C . GLY A 1 198 ? -9.088 18.327 -13.848 1.00 33.76 1644 GLY A C 1
ATOM 1524 O O . GLY A 1 198 ? -9.342 19.435 -13.370 1.00 37.80 1644 GLY A O 1
ATOM 1525 N N . GLN A 1 199 ? -9.535 17.202 -13.302 1.00 27.34 1645 GLN A N 1
ATOM 1526 C CA . GLN A 1 199 ? -10.412 17.177 -12.144 1.00 26.56 1645 GLN A CA 1
ATOM 1527 C C . GLN A 1 199 ? -9.779 16.292 -11.086 1.00 26.03 1645 GLN A C 1
ATOM 1528 O O . GLN A 1 199 ? -9.173 15.271 -11.417 1.00 25.20 1645 GLN A O 1
ATOM 1534 N N . LEU A 1 200 ? -9.920 16.667 -9.819 1.00 23.15 1646 LEU A N 1
ATOM 1535 C CA . LEU A 1 200 ? -9.298 15.887 -8.754 1.00 21.25 1646 LEU A CA 1
ATOM 1536 C C . LEU A 1 200 ? -10.236 14.778 -8.291 1.00 21.38 1646 LEU A C 1
ATOM 1537 O O . LEU A 1 200 ? -11.443 14.991 -8.153 1.00 24.14 1646 LEU A O 1
ATOM 1542 N N . ARG A 1 201 ? -9.660 13.601 -8.027 1.00 19.62 1647 ARG A N 1
ATOM 1543 C CA . ARG A 1 201 ? -10.364 12.447 -7.478 1.00 19.49 1647 ARG A CA 1
ATOM 1544 C C . ARG A 1 201 ? -9.544 11.891 -6.322 1.00 18.53 1647 ARG A C 1
ATOM 1545 O O . ARG A 1 201 ? -8.348 12.155 -6.212 1.00 19.64 1647 ARG A O 1
ATOM 1553 N N . VAL A 1 202 ? -10.193 11.111 -5.455 1.00 18.35 1648 VAL A N 1
ATOM 1554 C CA . VAL A 1 202 ? -9.517 10.418 -4.356 1.00 17.22 1648 VAL A CA 1
ATOM 1555 C C . VAL A 1 202 ? -9.631 8.926 -4.606 1.00 18.64 1648 VAL A C 1
ATOM 1556 O O . VAL A 1 202 ? -10.731 8.421 -4.864 1.00 19.68 1648 VAL A O 1
ATOM 1560 N N . GLY A 1 203 ? -8.510 8.211 -4.505 1.00 18.60 1649 GLY A N 1
ATOM 1561 C CA . GLY A 1 203 ? -8.535 6.771 -4.568 1.00 18.84 1649 GLY A CA 1
ATOM 1562 C C . GLY A 1 203 ? -7.822 6.164 -3.345 1.00 19.05 1649 GLY A C 1
ATOM 1563 O O . GLY A 1 203 ? -7.029 6.825 -2.695 1.00 17.99 1649 GLY A O 1
ATOM 1564 N N . PHE A 1 204 ? -8.143 4.902 -3.086 1.00 18.08 1650 PHE A N 1
ATOM 1565 C CA . PHE A 1 204 ? -7.462 4.131 -2.044 1.00 18.37 1650 PHE A CA 1
ATOM 1566 C C . PHE A 1 204 ? -6.366 3.276 -2.663 1.00 17.76 1650 PHE A C 1
ATOM 1567 O O . PHE A 1 204 ? -6.571 2.646 -3.710 1.00 19.35 1650 PHE A O 1
ATOM 1575 N N . PHE A 1 205 ? -5.210 3.238 -1.995 1.00 18.91 1651 PHE A N 1
ATOM 1576 C CA . PHE A 1 205 ? -4.040 2.486 -2.436 1.00 18.54 1651 PHE A CA 1
ATOM 1577 C C . PHE A 1 205 ? -3.445 1.765 -1.240 1.00 20.47 1651 PHE A C 1
ATOM 1578 O O . PHE A 1 205 ? -3.352 2.345 -0.154 1.00 19.84 1651 PHE A O 1
ATOM 1586 N N . THR A 1 206 ? -3.023 0.515 -1.435 1.00 21.02 1652 THR A N 1
ATOM 1587 C CA . THR A 1 206 ? -2.336 -0.182 -0.353 1.00 20.77 1652 THR A CA 1
ATOM 1588 C C . THR A 1 206 ? -0.994 0.485 -0.045 1.00 25.43 1652 THR A C 1
ATOM 1589 O O . THR A 1 206 ? -0.359 1.088 -0.917 1.00 22.72 1652 THR A O 1
ATOM 1593 N N . THR A 1 207 ? -0.572 0.389 1.220 1.00 22.46 1653 THR A N 1
ATOM 1594 C CA . THR A 1 207 ? 0.715 0.924 1.642 1.00 25.42 1653 THR A CA 1
ATOM 1595 C C . THR A 1 207 ? 1.712 -0.171 1.958 1.00 31.09 1653 THR A C 1
ATOM 1596 O O . THR A 1 207 ? 2.853 0.131 2.323 1.00 31.11 1653 THR A O 1
ATOM 1600 N N . LYS A 1 208 ? 1.293 -1.425 1.857 1.00 28.34 1654 LYS A N 1
ATOM 1601 C CA . LYS A 1 208 ? 2.110 -2.585 2.169 1.00 33.85 1654 LYS A CA 1
ATOM 1602 C C . LYS A 1 208 ? 1.498 -3.763 1.428 1.00 32.52 1654 LYS A C 1
ATOM 1603 O O . LYS A 1 208 ? 0.403 -3.662 0.866 1.00 28.53 1654 LYS A O 1
ATOM 1609 N N . LEU A 1 209 ? 2.217 -4.884 1.424 1.00 31.20 1655 LEU A N 1
ATOM 1610 C CA . LEU A 1 209 ? 1.633 -6.124 0.929 1.00 32.92 1655 LEU A CA 1
ATOM 1611 C C . LEU A 1 209 ? 0.472 -6.524 1.830 1.00 34.97 1655 LEU A C 1
ATOM 1612 O O . LEU A 1 209 ? 0.639 -6.674 3.043 1.00 37.39 1655 LEU A O 1
ATOM 1617 N N . VAL A 1 210 ? -0.704 -6.699 1.240 1.00 28.37 1656 VAL A N 1
ATOM 1618 C CA . VAL A 1 210 ? -1.899 -7.050 1.996 1.00 30.93 1656 VAL A CA 1
ATOM 1619 C C . VAL A 1 210 ? -2.258 -8.498 1.654 1.00 31.36 1656 VAL A C 1
ATOM 1620 O O . VAL A 1 210 ? -2.690 -8.775 0.529 1.00 30.91 1656 VAL A O 1
ATOM 1624 N N . PRO A 1 211 ? -2.102 -9.436 2.588 1.00 29.86 1657 PRO A N 1
ATOM 1625 C CA . PRO A 1 211 ? -2.416 -10.836 2.281 1.00 34.03 1657 PRO A CA 1
ATOM 1626 C C . PRO A 1 211 ? -3.897 -11.043 2.003 1.00 34.22 1657 PRO A C 1
ATOM 1627 O O . PRO A 1 211 ? -4.760 -10.396 2.599 1.00 32.32 1657 PRO A O 1
ATOM 1631 N N . SER A 1 212 ? -4.179 -11.977 1.092 1.00 31.71 1658 SER A N 1
ATOM 1632 C CA . SER A 1 212 ? -5.547 -12.406 0.832 1.00 32.74 1658 SER A CA 1
ATOM 1633 C C . SER A 1 212 ? -6.283 -12.678 2.142 1.00 32.05 1658 SER A C 1
ATOM 1634 O O . SER A 1 212 ? -5.719 -13.246 3.080 1.00 32.70 1658 SER A O 1
ATOM 1637 N N . GLY A 1 213 ? -7.540 -12.2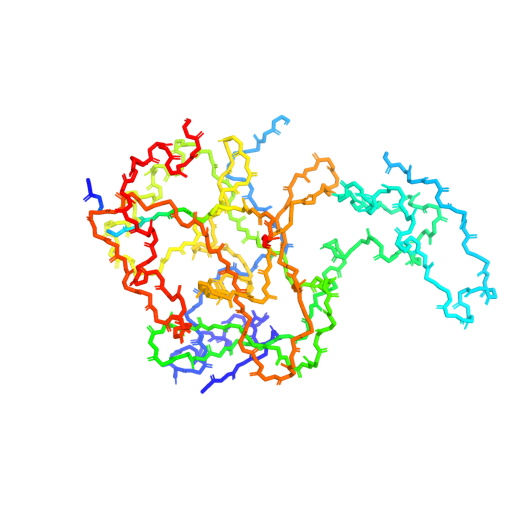37 2.208 1.00 31.59 1659 GLY A N 1
ATOM 1638 C CA . GLY A 1 213 ? -8.373 -12.416 3.377 1.00 33.01 1659 GLY A CA 1
ATOM 1639 C C . GLY A 1 213 ? -8.326 -11.296 4.397 1.00 30.28 1659 GLY A C 1
ATOM 1640 O O . GLY A 1 213 ? -9.165 -11.277 5.301 1.00 32.49 1659 GLY A O 1
ATOM 1641 N N . SER A 1 214 ? -7.377 -10.372 4.281 1.00 30.47 1660 SER A N 1
ATOM 1642 C CA . SER A 1 214 ? -7.225 -9.294 5.250 1.00 28.00 1660 SER A CA 1
ATOM 1643 C C . SER A 1 214 ? -8.207 -8.160 4.974 1.00 25.91 1660 SER A C 1
ATOM 1644 O O . SER A 1 214 ? -8.432 -7.781 3.819 1.00 25.27 1660 SER A O 1
ATOM 1647 N N . GLU A 1 215 ? -8.766 -7.593 6.043 1.00 26.54 1661 GLU A N 1
ATOM 1648 C CA . GLU A 1 215 ? -9.582 -6.399 5.884 1.00 22.35 1661 GLU A CA 1
ATOM 1649 C C . GLU A 1 215 ? -8.710 -5.235 5.413 1.00 20.68 1661 GLU A C 1
ATOM 1650 O O . GLU A 1 215 ? -7.565 -5.078 5.842 1.00 22.60 1661 GLU A O 1
ATOM 1656 N N . LEU A 1 216 ? -9.247 -4.440 4.497 1.00 21.28 1662 LEU A N 1
ATOM 1657 C CA . LEU A 1 216 ? -8.578 -3.241 4.015 1.00 21.49 1662 LEU A CA 1
ATOM 1658 C C . LEU A 1 216 ? -9.061 -2.056 4.834 1.00 17.49 1662 LEU A C 1
ATOM 1659 O O . LEU A 1 216 ? -10.270 -1.891 5.022 1.00 19.98 1662 LEU A O 1
ATOM 1664 N N . THR A 1 217 ? -8.122 -1.236 5.314 1.00 18.35 1663 THR A N 1
ATOM 1665 C CA . THR A 1 217 ? -8.421 -0.128 6.222 1.00 17.12 1663 THR A CA 1
ATOM 1666 C C . THR A 1 217 ? -7.570 1.079 5.847 1.00 18.68 1663 THR A C 1
ATOM 1667 O O . THR A 1 217 ? -6.476 0.928 5.293 1.00 19.66 1663 THR A O 1
ATOM 1671 N N . PHE A 1 218 ? -8.053 2.284 6.169 1.00 17.96 1664 PHE A N 1
ATOM 1672 C CA . PHE A 1 218 ? -7.191 3.460 6.097 1.00 16.79 1664 PHE A CA 1
ATOM 1673 C C . PHE A 1 218 ? -7.399 4.314 7.343 1.00 18.84 1664 PHE A C 1
ATOM 1674 O O . PHE A 1 218 ? -8.327 4.102 8.128 1.00 17.35 1664 PHE A O 1
ATOM 1682 N N . ASP A 1 219 ? -6.472 5.241 7.562 1.00 19.32 1665 ASP A N 1
ATOM 1683 C CA . ASP A 1 219 ? -6.541 6.146 8.704 1.00 20.55 1665 ASP A CA 1
ATOM 1684 C C . ASP A 1 219 ? -7.404 7.336 8.299 1.00 18.54 1665 ASP A C 1
ATOM 1685 O O . ASP A 1 219 ? -6.973 8.177 7.507 1.00 19.05 1665 ASP A O 1
ATOM 1690 N N . TYR A 1 220 ? -8.613 7.417 8.863 1.00 16.87 1666 TYR A N 1
ATOM 1691 C CA . TYR A 1 220 ? -9.569 8.455 8.465 1.00 16.61 1666 TYR A CA 1
ATOM 1692 C C . TYR A 1 220 ? -9.047 9.867 8.711 1.00 21.37 1666 TYR A C 1
ATOM 1693 O O . TYR A 1 220 ? -9.515 10.811 8.071 1.00 19.09 1666 TYR A O 1
ATOM 1702 N N . GLN A 1 221 ? -8.143 10.055 9.669 1.00 20.00 1667 GLN A N 1
ATOM 1703 C CA . GLN A 1 221 ? -7.796 11.406 10.115 1.00 21.60 1667 GLN A CA 1
ATOM 1704 C C . GLN A 1 221 ? -9.072 12.229 10.318 1.00 21.43 1667 GLN A C 1
ATOM 1705 O O . GLN A 1 221 ? -9.194 13.382 9.895 1.00 23.57 1667 GLN A O 1
ATOM 1711 N N . PHE A 1 222 ? -10.043 11.574 10.963 1.00 22.06 1668 PHE A N 1
ATOM 1712 C CA . PHE A 1 222 ? -11.417 12.042 11.081 1.00 16.58 1668 PHE A CA 1
ATOM 1713 C C . PHE A 1 222 ? -11.490 13.390 11.780 1.00 22.73 1668 PHE A C 1
ATOM 1714 O O . PHE A 1 222 ? -10.927 13.574 12.860 1.00 21.73 1668 PHE A O 1
ATOM 1722 N N . GLN A 1 223 ? -12.200 14.325 11.162 1.00 21.23 1669 GLN A N 1
ATOM 1723 C CA . GLN A 1 223 ? -12.467 15.634 11.748 1.00 23.82 1669 GLN A CA 1
ATOM 1724 C C . GLN A 1 223 ? -13.881 15.572 12.308 1.00 21.41 1669 GLN A C 1
ATOM 1725 O O . GLN A 1 223 ? -14.859 15.644 11.564 1.00 22.78 1669 GLN A O 1
ATOM 1731 N N . ARG A 1 224 ? -13.985 15.420 13.621 1.00 21.99 1670 ARG A N 1
ATOM 1732 C CA . ARG A 1 224 ? -15.254 15.104 14.264 1.00 21.25 1670 ARG A CA 1
ATOM 1733 C C . ARG A 1 224 ? -15.943 16.395 14.695 1.00 27.58 1670 ARG A C 1
ATOM 1734 O O . ARG A 1 224 ? -15.413 17.125 15.542 1.00 26.25 1670 ARG A O 1
ATOM 1742 N N . TYR A 1 225 ? -17.122 16.675 14.124 1.00 24.25 1671 TYR A N 1
ATOM 1743 C CA . TYR A 1 225 ? -17.947 17.779 14.615 1.00 25.48 1671 TYR A CA 1
ATOM 1744 C C . TYR A 1 225 ? -19.037 17.331 15.586 1.00 27.04 1671 TYR A C 1
ATOM 1745 O O . TYR A 1 225 ? -19.614 18.180 16.265 1.00 25.51 1671 TYR A O 1
ATOM 1754 N N . GLY A 1 226 ? -19.342 16.036 15.662 1.00 23.29 1672 GLY A N 1
ATOM 1755 C CA . GLY A 1 226 ? -20.390 15.573 16.557 1.00 22.81 1672 GLY A CA 1
ATOM 1756 C C . GLY A 1 226 ? -20.065 15.837 18.017 1.00 26.70 1672 GLY A C 1
ATOM 1757 O O . GLY A 1 226 ? -18.908 16.005 18.411 1.00 29.85 1672 GLY A O 1
ATOM 1758 N N . LYS A 1 227 ? -21.120 15.876 18.839 1.00 25.73 1673 LYS A N 1
ATOM 1759 C CA . LYS A 1 227 ? -20.927 16.111 20.270 1.00 28.06 1673 LYS A CA 1
ATOM 1760 C C . LYS A 1 227 ? -20.110 15.000 20.923 1.00 29.99 1673 LYS A C 1
ATOM 1761 O O . LYS A 1 227 ? -19.342 15.258 21.857 1.00 30.59 1673 LYS A O 1
ATOM 1767 N N . GLU A 1 228 ? -20.280 13.755 20.473 1.00 27.16 1674 GLU A N 1
ATOM 1768 C CA . GLU A 1 228 ? -19.516 12.641 21.022 1.00 32.58 1674 GLU A CA 1
ATOM 1769 C C . GLU A 1 228 ? -18.843 11.865 19.898 1.00 31.70 1674 GLU A C 1
ATOM 1770 O O . GLU A 1 228 ? -19.400 11.731 18.805 1.00 29.38 1674 GLU A O 1
ATOM 1776 N N . ALA A 1 229 ? -17.639 11.365 20.161 1.00 28.00 1675 ALA A N 1
ATOM 1777 C CA . ALA A 1 229 ? -16.918 10.576 19.169 1.00 29.62 1675 ALA A CA 1
ATOM 1778 C C . ALA A 1 229 ? -17.327 9.110 19.243 1.00 27.83 1675 ALA A C 1
ATOM 1779 O O . ALA A 1 229 ? -17.624 8.576 20.318 1.00 27.25 1675 ALA A O 1
ATOM 1781 N N . GLN A 1 230 ? -17.347 8.459 18.083 1.00 25.86 1676 GLN A N 1
ATOM 1782 C CA . GLN A 1 230 ? -17.567 7.020 18.043 1.00 25.54 1676 GLN A CA 1
ATOM 1783 C C . GLN A 1 230 ? -16.327 6.282 18.543 1.00 23.43 1676 GLN A C 1
ATOM 1784 O O . GLN A 1 230 ? -15.194 6.665 18.239 1.00 23.21 1676 GLN A O 1
ATOM 1790 N N . LYS A 1 231 ? -16.546 5.211 19.303 1.00 24.61 1677 LYS A N 1
ATOM 1791 C CA . LYS A 1 231 ? -15.428 4.402 19.768 1.00 20.20 1677 LYS A CA 1
ATOM 1792 C C . LYS A 1 231 ? -14.817 3.634 18.602 1.00 21.60 1677 LYS A C 1
ATOM 1793 O O . LYS A 1 231 ? -15.526 3.180 17.699 1.00 23.33 1677 LYS A O 1
ATOM 17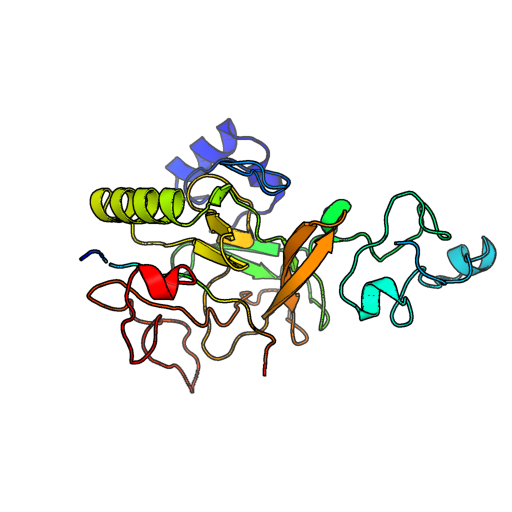99 N N . CYS A 1 232 ? -13.488 3.507 18.620 1.00 21.51 1678 CYS A N 1
ATOM 1800 C CA . CYS A 1 232 ? -12.765 2.790 17.576 1.00 22.55 1678 CYS A CA 1
ATOM 1801 C C . CYS A 1 232 ? -12.602 1.327 17.959 1.00 22.14 1678 CYS A C 1
ATOM 1802 O O . CYS A 1 232 ? -12.087 1.014 19.042 1.00 23.05 1678 CYS A O 1
ATOM 1805 N N . PHE A 1 233 ? -12.997 0.438 17.051 1.00 19.46 1679 PHE A N 1
ATOM 1806 C CA . PHE A 1 233 ? -12.826 -0.993 17.256 1.00 21.11 1679 PHE A CA 1
ATOM 1807 C C . PHE A 1 233 ? -11.788 -1.596 16.314 1.00 21.94 1679 PHE A C 1
ATOM 1808 O O . PHE A 1 233 ? -11.887 -2.769 15.956 1.00 23.62 1679 PHE A O 1
ATOM 1816 N N . CYS A 1 234 ? -10.778 -0.829 15.904 1.00 19.23 1680 CYS A N 1
ATOM 1817 C CA . CYS A 1 234 ? -9.837 -1.368 14.926 1.00 24.47 1680 CYS A CA 1
ATOM 1818 C C . CYS A 1 234 ? -8.951 -2.459 15.516 1.00 23.81 1680 CYS A C 1
ATOM 1819 O O . CYS A 1 234 ? -8.421 -3.293 14.770 1.00 24.13 1680 CYS A O 1
ATOM 1822 N N . GLY A 1 235 ? -8.751 -2.444 16.834 1.00 28.41 1681 GLY A N 1
ATOM 1823 C CA . GLY A 1 235 ? -8.034 -3.504 17.511 1.00 30.33 1681 GLY A CA 1
ATOM 1824 C C . GLY A 1 235 ? -6.531 -3.393 17.476 1.00 34.39 1681 GLY A C 1
ATOM 1825 O O . GLY A 1 235 ? -5.843 -4.334 17.903 1.00 35.00 1681 GLY A O 1
ATOM 1826 N N . SER A 1 236 ? -6.003 -2.278 16.987 1.00 30.24 1682 SER A N 1
ATOM 1827 C CA A SER A 1 236 ? -4.566 -2.094 16.894 0.49 33.44 1682 SER A CA 1
ATOM 1828 C CA B SER A 1 236 ? -4.565 -2.098 16.893 0.51 33.45 1682 SER A CA 1
ATOM 1829 C C . SER A 1 236 ? -3.956 -1.861 18.271 1.00 36.53 1682 SER A C 1
ATOM 1830 O O . SER A 1 236 ? -4.587 -1.293 19.173 1.00 31.68 1682 SER A O 1
ATOM 1835 N N . ALA A 1 237 ? -2.705 -2.305 18.423 1.00 38.38 1683 ALA A N 1
ATOM 1836 C CA . ALA A 1 237 ? -1.983 -2.096 19.672 1.00 40.78 1683 ALA A CA 1
ATOM 1837 C C . ALA A 1 237 ? -1.904 -0.621 20.032 1.00 41.83 1683 ALA A C 1
ATOM 1838 O O . ALA A 1 237 ? -1.858 -0.272 21.218 1.00 40.98 1683 ALA A O 1
ATOM 1840 N N . ASN A 1 238 ? -1.896 0.259 19.035 1.00 35.20 1684 ASN A N 1
ATOM 1841 C CA . ASN A 1 238 ? -1.746 1.692 19.259 1.00 39.16 1684 ASN A CA 1
ATOM 1842 C C . ASN A 1 238 ? -3.027 2.451 18.934 1.00 32.62 1684 ASN A C 1
ATOM 1843 O O . ASN A 1 238 ? -2.994 3.574 18.430 1.00 36.32 1684 ASN A O 1
ATOM 1848 N N . CYS A 1 239 ? -4.173 1.849 19.244 1.00 34.19 1685 CYS A N 1
ATOM 1849 C CA . CYS A 1 239 ? -5.455 2.460 18.925 1.00 27.76 1685 CYS A CA 1
ATOM 1850 C C . CYS A 1 239 ? -5.665 3.754 19.706 1.00 29.36 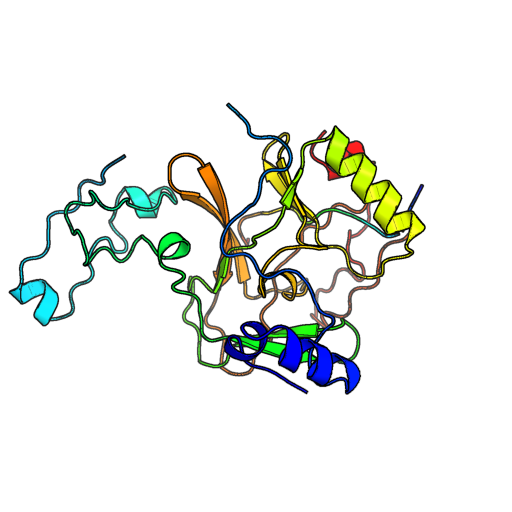1685 CYS A C 1
ATOM 1851 O O . CYS A 1 239 ? -5.301 3.869 20.883 1.00 28.96 1685 CYS A O 1
ATOM 1854 N N . ARG A 1 240 ? -6.252 4.742 19.031 1.00 24.92 1686 ARG A N 1
ATOM 1855 C CA . ARG A 1 240 ? -6.557 6.038 19.615 1.00 25.14 1686 ARG A CA 1
ATOM 1856 C C . ARG A 1 240 ? -7.826 6.013 20.465 1.00 24.60 1686 ARG A C 1
ATOM 1857 O O . ARG A 1 240 ? -8.116 7.002 21.149 1.00 28.73 1686 ARG A O 1
ATOM 1865 N N . GLY A 1 241 ? -8.594 4.928 20.414 1.00 23.18 1687 GLY A N 1
ATOM 1866 C CA . GLY A 1 241 ? -9.802 4.753 21.186 1.00 27.86 1687 GLY A CA 1
ATOM 1867 C C . GLY A 1 241 ? -11.067 5.297 20.547 1.00 24.59 1687 GLY A C 1
ATOM 1868 O O . GLY A 1 241 ? -12.157 4.792 20.829 1.00 23.39 1687 GLY A O 1
ATOM 1869 N N . TYR A 1 242 ? -10.947 6.317 19.699 1.00 24.26 1688 TYR A N 1
ATOM 1870 C CA . TYR A 1 242 ? -12.109 7.033 19.183 1.00 24.41 1688 TYR A CA 1
ATOM 1871 C C . TYR A 1 242 ? -11.838 7.497 17.762 1.00 23.98 1688 TYR A C 1
ATOM 1872 O O . TYR A 1 242 ? -10.703 7.842 17.422 1.00 27.80 1688 TYR A O 1
ATOM 1881 N N . LEU A 1 243 ? -12.896 7.524 16.943 1.00 22.49 1689 LEU A N 1
ATOM 1882 C CA . LEU A 1 243 ? -12.840 8.168 15.628 1.00 23.55 1689 LEU A CA 1
ATOM 1883 C C . LEU A 1 243 ? -13.008 9.673 15.812 1.00 21.41 1689 LEU A C 1
ATOM 1884 O O . LEU A 1 243 ? -14.079 10.152 16.191 1.00 26.31 1689 LEU A O 1
ATOM 1889 N N . GLY A 1 244 ? -11.966 10.431 15.497 1.00 24.83 1690 GLY A N 1
ATOM 1890 C CA . GLY A 1 244 ? -11.910 11.858 15.767 1.00 24.07 1690 GLY A CA 1
ATOM 1891 C C . GLY A 1 244 ? -10.804 12.208 16.738 1.00 36.42 1690 GLY A C 1
ATOM 1892 O O . GLY A 1 244 ? -10.295 13.333 16.715 1.00 38.36 1690 GLY A O 1
ATOM 1893 N N . GLY A 1 245 ? -10.390 11.239 17.551 1.00 36.98 1691 GLY A N 1
ATOM 1894 C CA . GLY A 1 245 ? -9.290 11.443 18.463 1.00 43.21 1691 GLY A CA 1
ATOM 1895 C C . GLY A 1 245 ? -9.733 12.277 19.640 1.00 43.44 1691 GLY A C 1
ATOM 1896 O O . GLY A 1 245 ? -10.849 12.107 20.141 1.00 41.43 1691 GLY A O 1
ATOM 1897 N N . GLU A 1 246 ? -8.871 13.198 20.065 1.00 47.27 1692 GLU A N 1
ATOM 1898 C CA . GLU A 1 246 ? -9.118 13.971 21.274 1.00 52.92 1692 GLU A CA 1
ATOM 1899 C C . GLU A 1 246 ? -10.063 15.139 21.029 1.00 48.90 1692 GLU A C 1
ATOM 1900 O O . GLU A 1 246 ? -10.903 15.450 21.881 1.00 55.51 1692 GLU A O 1
ATOM 1906 N N . ASN A 1 247 ? -9.948 15.794 19.882 1.00 45.79 1693 ASN A N 1
ATOM 1907 C CA . ASN A 1 247 ? -10.549 17.103 19.678 1.00 43.05 1693 ASN A CA 1
ATOM 1908 C C . ASN A 1 247 ? -11.854 17.017 18.899 1.00 43.92 1693 ASN A C 1
ATOM 1909 O O . ASN A 1 247 ? -12.003 16.196 17.989 1.00 39.86 1693 ASN A O 1
ATOM 1914 N N . ARG A 1 248 ? -12.800 17.873 19.273 1.00 37.30 1694 ARG A N 1
ATOM 1915 C CA . ARG A 1 248 ? -13.986 18.160 18.483 1.00 34.77 1694 ARG A CA 1
ATOM 1916 C C . ARG A 1 248 ? -13.749 19.456 17.723 1.00 38.89 1694 ARG A C 1
ATOM 1917 O O . ARG A 1 248 ? -13.179 20.404 18.272 1.00 37.55 1694 ARG A O 1
ATOM 1925 N N . VAL A 1 249 ? -14.155 19.486 16.452 1.00 28.84 1695 VAL A N 1
ATOM 1926 C CA . VAL A 1 249 ? -14.022 20.679 15.629 1.00 31.17 1695 VAL A CA 1
ATOM 1927 C C . VAL A 1 249 ? -15.410 21.154 15.220 1.00 33.52 1695 VAL A C 1
ATOM 1928 O O . VAL A 1 249 ? -16.404 20.431 15.335 1.00 31.16 1695 VAL A O 1
ATOM 1932 N N . SER A 1 250 ? -15.471 22.396 14.752 1.00 34.38 1696 SER A N 1
ATOM 1933 C CA . SER A 1 250 ? -16.735 22.930 14.273 1.00 34.59 1696 SER A CA 1
ATOM 1934 C C . SER A 1 250 ? -17.111 22.287 12.944 1.00 32.24 1696 SER A C 1
ATOM 1935 O O . SER A 1 250 ? -16.267 21.744 12.222 1.00 30.66 1696 SER A O 1
ATOM 1938 N N . ILE A 1 251 ? -18.409 22.340 12.632 1.00 33.11 1697 ILE A N 1
ATOM 1939 C CA . ILE A 1 251 ? -18.888 21.858 11.339 1.00 31.12 1697 ILE A CA 1
ATOM 1940 C C . ILE A 1 251 ? -18.148 22.555 10.207 1.00 31.62 1697 ILE A C 1
ATOM 1941 O O . ILE A 1 251 ? -17.787 21.932 9.201 1.00 31.97 1697 ILE A O 1
ATOM 1946 N N . ARG A 1 252 ? -17.874 23.856 10.363 1.00 35.19 1698 ARG A N 1
ATOM 1947 C CA . ARG A 1 252 ? -17.219 24.590 9.284 1.00 37.16 1698 ARG A CA 1
ATOM 1948 C C . ARG A 1 252 ? -15.761 24.174 9.114 1.00 33.72 1698 ARG A C 1
ATOM 1949 O O . ARG A 1 252 ? -15.280 24.067 7.981 1.00 34.62 1698 ARG A O 1
ATOM 1957 N N . ALA A 1 253 ? -15.049 23.908 10.210 1.00 34.59 1699 ALA A N 1
ATOM 1958 C CA . ALA A 1 253 ? -13.679 23.434 10.071 1.00 30.60 1699 ALA A CA 1
ATOM 1959 C C . ALA A 1 253 ? -13.638 22.035 9.460 1.00 32.97 1699 ALA A C 1
ATOM 1960 O O . ALA A 1 253 ? -12.811 21.756 8.581 1.00 30.39 1699 ALA A O 1
ATOM 1962 N N . ALA A 1 254 ? -14.526 21.141 9.909 1.00 29.95 1700 ALA A N 1
ATOM 1963 C CA . ALA A 1 254 ? -14.535 19.781 9.369 1.00 26.54 1700 ALA A CA 1
ATOM 1964 C C . ALA A 1 254 ? -14.762 19.788 7.862 1.00 33.25 1700 ALA A C 1
ATOM 1965 O O . ALA A 1 254 ? -14.186 18.968 7.133 1.00 30.16 1700 ALA A O 1
ATOM 1967 N N . GLY A 1 255 ? -15.586 20.713 7.377 1.00 32.01 1701 GLY A N 1
ATOM 1968 C CA . GLY A 1 255 ? -15.887 20.847 5.970 1.00 31.71 1701 GLY A CA 1
ATOM 1969 C C . GLY A 1 255 ? -14.898 21.664 5.171 1.00 40.63 1701 GLY A C 1
ATOM 1970 O O . GLY A 1 255 ? -15.166 21.954 3.999 1.00 40.40 1701 GLY A O 1
ATOM 1971 N N . GLY A 1 256 ? -13.771 22.057 5.763 1.00 39.90 1702 GLY A N 1
ATOM 1972 C CA . GLY A 1 256 ? -12.733 22.767 5.041 1.00 41.13 1702 GLY A CA 1
ATOM 1973 C C . GLY A 1 256 ? -12.749 24.272 5.180 1.00 46.85 1702 GLY A C 1
ATOM 1974 O O . GLY A 1 256 ? -12.031 24.949 4.434 1.00 52.43 1702 GLY A O 1
ATOM 1975 N N . LYS A 1 257 ? -13.541 24.816 6.104 1.00 47.87 1703 LYS A N 1
ATOM 1976 C CA . LYS A 1 257 ? -13.575 26.251 6.394 1.00 52.56 1703 LYS A CA 1
ATOM 1977 C C . LYS A 1 257 ? -13.883 27.084 5.153 1.00 55.30 1703 LYS A C 1
ATOM 1978 O O . LYS A 1 257 ? -15.036 27.447 4.908 1.00 57.28 1703 LYS A O 1
ATOM 1984 N N . ALA B 2 1 ? -26.120 21.209 16.928 1.00 44.82 29 ALA B N 1
ATOM 1985 C CA . ALA B 2 1 ? -25.075 20.347 17.466 1.00 40.84 29 ALA B CA 1
ATOM 1986 C C . ALA B 2 1 ? -25.433 18.879 17.275 1.00 38.03 29 ALA B C 1
ATOM 1987 O O . ALA B 2 1 ? -25.972 18.245 18.186 1.00 36.24 29 ALA B O 1
ATOM 1989 N N . PRO B 2 2 ? -25.151 18.334 16.077 1.00 33.69 30 PRO B N 1
ATOM 1990 C CA . PRO B 2 2 ? -25.312 16.891 15.859 1.00 26.47 30 PRO B CA 1
ATOM 1991 C C . PRO B 2 2 ? -24.593 16.079 16.926 1.00 26.18 30 PRO B C 1
ATOM 1992 O O . PRO B 2 2 ? -23.492 16.447 17.338 1.00 26.01 30 PRO B O 1
ATOM 2006 N N . THR B 2 4 ? -23.495 13.046 16.491 1.00 27.19 32 THR B N 1
ATOM 2007 C CA . THR B 2 4 ? -22.515 12.199 15.821 1.00 24.33 32 THR B CA 1
ATOM 2008 C C . THR B 2 4 ? -22.172 12.797 14.465 1.00 23.86 32 THR B C 1
ATOM 2009 O O . THR B 2 4 ? -23.059 13.323 13.799 1.00 25.17 32 THR B O 1
ATOM 2013 N N . GLY B 2 5 ? -20.921 12.720 14.040 1.00 22.54 33 GLY B N 1
ATOM 2014 C CA . GLY B 2 5 ? -20.617 13.061 12.662 1.00 20.18 33 GLY B CA 1
ATOM 2015 C C . GLY B 2 5 ? -19.253 13.691 12.502 1.00 18.17 33 GLY B C 1
ATOM 2016 O O . GLY B 2 5 ? -18.650 14.218 13.435 1.00 20.40 33 GLY B O 1
ATOM 2017 N N . GLY B 2 6 ? -18.764 13.657 11.268 1.00 22.42 34 GLY B N 1
ATOM 2018 C CA . GLY B 2 6 ? -17.476 14.238 10.950 1.00 18.84 34 GLY B CA 1
ATOM 2019 C C . GLY B 2 6 ? -17.109 13.922 9.518 1.00 19.62 34 GLY B C 1
ATOM 2020 O O . GLY B 2 6 ? -17.888 13.325 8.769 1.00 20.13 34 GLY B O 1
ATOM 2021 N N . VAL B 2 7 ? -15.888 14.322 9.156 1.00 19.09 35 VAL B N 1
ATOM 2022 C CA . VAL B 2 7 ? -15.402 14.273 7.779 1.00 18.47 35 VAL B CA 1
ATOM 2023 C C . VAL B 2 7 ? -14.054 13.572 7.751 1.00 19.73 35 VAL B C 1
ATOM 2024 O O . VAL B 2 7 ? -13.170 13.885 8.558 1.00 22.03 35 VAL B O 1
ATOM 2028 N N . MET B 2 8 ? -13.896 12.620 6.829 1.00 19.04 36 MET B N 1
ATOM 2029 C CA . MET B 2 8 ? -12.612 11.967 6.637 1.00 19.95 36 MET B CA 1
ATOM 2030 C C . MET B 2 8 ? -11.680 12.884 5.853 1.00 20.85 36 MET B C 1
ATOM 2031 O O . MET B 2 8 ? -12.101 13.568 4.915 1.00 21.80 36 MET B O 1
ATOM 2036 N N . LYS B 2 9 ? -10.413 12.897 6.237 1.00 19.87 37 LYS B N 1
ATOM 2037 C CA . LYS B 2 9 ? -9.454 13.847 5.670 1.00 20.85 37 LYS B CA 1
ATOM 2038 C C . LYS B 2 9 ? -8.308 13.124 4.975 1.00 20.81 37 LYS B C 1
ATOM 2039 O O . LYS B 2 9 ? -7.457 12.527 5.660 1.00 22.02 37 LYS B O 1
ATOM 2045 N N . PRO B 2 10 ? -8.214 13.158 3.645 1.00 19.91 38 PRO B N 1
ATOM 2046 C CA . PRO B 2 10 ? -7.094 12.491 2.973 1.00 20.59 38 PRO B CA 1
ATOM 2047 C C . PRO B 2 10 ? -5.740 12.982 3.461 1.00 23.11 38 PRO B C 1
ATOM 2048 O O . PRO B 2 10 ? -5.537 14.170 3.734 1.00 22.02 38 PRO B O 1
ATOM 2052 N N . HIS B 2 11 ? -4.814 12.040 3.590 1.00 23.27 39 HIS B N 1
ATOM 2053 C CA . HIS B 2 11 ? -3.425 12.361 3.876 1.00 24.45 39 HIS B CA 1
ATOM 2054 C C . HIS B 2 11 ? -2.569 11.193 3.416 1.00 24.17 39 HIS B C 1
ATOM 2055 O O . HIS B 2 11 ? -3.043 10.056 3.290 1.00 22.25 39 HIS B O 1
ATOM 2062 N N . ARG B 2 12 ? -1.302 11.488 3.144 1.00 23.10 40 ARG B N 1
ATOM 2063 C CA . ARG B 2 12 ? -0.349 10.461 2.738 1.00 25.45 40 ARG B CA 1
ATOM 2064 C C . ARG B 2 12 ? 0.089 9.676 3.965 1.00 28.39 40 ARG B C 1
ATOM 2065 O O . ARG B 2 12 ? 0.534 10.263 4.952 1.00 27.46 40 ARG B O 1
ATOM 2073 N N . TYR B 2 13 ? -0.017 8.351 3.894 1.00 25.55 41 TYR B N 1
ATOM 2074 C CA . TYR B 2 13 ? 0.344 7.520 5.037 1.00 31.92 41 TYR B CA 1
ATOM 2075 C C . TYR B 2 13 ? 1.793 7.754 5.448 1.00 33.56 41 TYR B C 1
ATOM 2076 O O . TYR B 2 13 ? 2.706 7.732 4.613 1.00 32.18 41 TYR B O 1
ATOM 2085 N N . ARG B 2 14 ? 1.992 7.993 6.742 1.00 36.71 42 ARG B N 1
ATOM 2086 C CA . ARG B 2 14 ? 3.302 8.261 7.318 1.00 39.89 42 ARG B CA 1
ATOM 2087 C C . ARG B 2 14 ? 3.810 7.025 8.060 1.00 47.43 42 ARG B C 1
ATOM 2088 O O . ARG B 2 14 ? 5.009 6.759 8.089 1.00 49.47 42 ARG B O 1
#

Organism: Homo sapiens (NCBI:txid9606)

InterPro domains:
  IPR001202 WW domain [PF00397] (2391-2420)
  IPR001202 WW domain [PS01159] (2395-2420)
  IPR001202 WW domain [PS50020] (2389-2422)
  IPR001202 WW domain [SM00456] (2390-2422)
  IPR001202 WW domain [cd00201] (2392-2422)
  IPR001214 SET domain [PF00856] (1561-1667)
  IPR001214 SET domain [PS50280] (1550-1667)
  IPR001214 SET domain [SM00317] (1550-1673)
  IPR003616 Post-SET domain [PS50868] (1674-1690)
  IPR003616 Post-SET domain [SM00508] (1674-1690)
  IPR006560 AWS domain [PF17907] (1513-1547)
  IPR006560 AWS domain [PS51215] (1494-1548)
  IPR006560 AWS domain [SM00570] (1494-1549)
  IPR013257 Set2 Rpb1 interacting domain [PF08236] (2475-2556)
  IPR035441 TFIIS/LEDGF domain superfamily [G3DSA:1.20.930.10] (1742-1838)
  IPR036020 WW domain superfamily [SSF51045] (2388-2422)
  IPR038190 Set2 Rpb1 interacting domain superfamily [G3DSA:1.10.1740.100] (2454-2564)
  IPR042294 Histone-lysine N-methyltransferase SETD2, animal [PTHR46711] (10-2564)
  IPR044437 SETD2/Set2, SET domain [cd19172] (1549-1690)
  IPR046341 SET domain superfamily [G3DSA:2.170.270.10] (1435-1711)

Foldseek 3Di:
DKFFQVCLVDQVSQCVCCVVVNHPHDFAEDLAAAEPDDDDDEWDWDADDPVCVVVPDAACPPPTPQVVVQEAHDCPHNNHPRHPRCCSVVVVAAGWMWAQDPPPGIFIFHQAWDAAFGWHGWWYAYWAFLVRLVVVVVVCVVVVDDDFQWDAFDQGTIGGPPHYTGPVSRAAADPDFQKEWDWHAYPNDITITITGHHTGHRPGTHHYHRCQAAQDPDFAADDNPDPPDQGTRNHDDHDHSNVRRND/DAPDDDDDDDDDD

B-factor: mean 31.2, std 10.67, range [15.29, 80.69]

Radius of gyration: 19.08 Å; Cα contacts (8 Å, |Δi|>4): 576; chains: 2; bounding box: 43×39×52 Å

Sequence (260 aa):
PSCVMDDFRDPQRWKECAKQGKMPCYFDLIEENVYLTERAMQCECTPLSKDERAQGEIACGEDCLNRLLMIECSSRCPNGDYCSNRRFQRKQHADVEVILTEKKGWGLRAAKDLPSNTFVLEYCGEVLDHKEFKARVKEYARNKNIHYYFMALKNDEIIDATQKGNCSRFMNHSCEPNCETQKWTVNGQLRVGFFTTKLVPSGSELTFDYQFQRYGKEAQKCFCGSSANCRGYLGGENRVSIRAAGGKAPTGGVMKPHRYR

GO terms:
  GO:0010508 positive regulation of autophagy (P, IDA)
  GO:0005737 cytoplasm (C, IC)
  GO:0016279 protein-lysine N-methyltransferase activity (F, IDA)
  GO:0034340 response to type I interferon (P, IDA)
  GO:0010569 regulation of double-strand break repair via homologous recombination (P, IDA)
  GO:0043014 alpha-tubulin binding (F, IDA)
  GO:1905634 regulation of protein localization to chromatin (P, IDA)
  GO:0018023 peptidyl-lysine trimethylation (P, IDA)
  GO:0032465 regulation of cytokinesis (P, IDA)
  GO:1902850 microtubule cytoskeleton organization involved in mitosis (P, IDA)
  GO:0032727 positive regulation of interferon-alpha production (P, IDA)
  GO:0051607 defense response to virus (P, IDA)
  GO:0046975 histone H3K36 methyltransferase activity (F, IDA)
  GO:0016279 protein-lysine N-methyltransferase activity (F, EXP)
  GO:0140955 histone H3K36 trimethyltransferase activity (F, EXP)
  GO:0034728 nucleosome organization (P, IMP)
  GO:0010793 regulation of mRNA export from nucleus (P, IMP)
  GO:0006298 mismatch repair (P, IMP)
  GO:0006368 transcription elongation by RNA polymerase II (P, IMP)
  GO:0005515 protein binding (F, IPI)

Secondary structure (DSSP, 8-state):
-EEEGGGGG-HHHHHHHHHTTSSPPP-EE-SS-EESS-------PPPPPHHHHHTTPPSS-TT-HHHHTTB---TT-TTGGG-S--TTTTT----EEEEE-SSS-EEEEESS-B-TT-EEEE---EEE-HHHHHHHHHHHHHTT-S---EEEEETTEEEE-SSEE-GGGGPEE-SS-SEEEEEEEETTEEEEEEEESS-B-TTPEEEE----EE-SSSPEEP----TT--SEETTT----HHHHTT-/----EEE------